Protein AF-A0A1Y2BRJ0-F1 (afdb_monomer_lite)

Organism: NCBI:txid1754190

InterPro domains:
  IPR002466 Adenosine deaminase/editase [PF02137] (76-192)
  IPR002466 Adenosine deaminase/editase [PS50141] (76-202)
  IPR002466 Adenosine deaminase/editase [SM00552] (4-201)

pLDDT: mean 80.51, std 20.15, range [32.12, 98.56]

Foldseek 3Di:
DDPDPLVVQVCQQVVVVVPDDPVQPDDPPDDKKKKFKKKKFFDDPDDDDDDDDPDDDDDDPFDDDPPNGIGIHGQFMAIHDDADDPVPDDPVPPDGGDRHGQVVNVVSVVVSVVVQVVCQVVVHDHQWHQDPVVRDIDGDPVVGIDMDMDMPDQDPDPRCVVVVVVPDDPVNVVVVVVVVVVVVVVVVVVVVPPPPDDDDDD

Sequence (202 aa):
MANSIAANIAKCCIDKYEGFPKRFKPLPNQWTILAGIVMERREKEEGKKGKEIEECPMDVNKKQVNNPSLFLECVSLATGMKCLGRSHRLPTGEIINDSHAEVLSRRAFQKYIYSELRACMENKNSIFQYNKKTGKFRLLNSSTIKFHLYVSQAPCGDASTVSLSELQTEEEKRINENKKRIFNEKQQSTNKHIKLEDGILY

Radius of gyration: 24.75 Å; chains: 1; bounding box: 54×66×62 Å

Structure (mmCIF, N/CA/C/O backbone):
data_AF-A0A1Y2BRJ0-F1
#
_entry.id   AF-A0A1Y2BRJ0-F1
#
loop_
_atom_site.group_PDB
_atom_site.id
_atom_site.type_symbol
_atom_site.label_atom_id
_atom_site.label_alt_id
_atom_site.label_comp_id
_atom_site.label_asym_id
_atom_site.label_entity_id
_atom_site.label_seq_id
_atom_site.pdbx_PDB_ins_code
_atom_site.Cartn_x
_atom_site.Cartn_y
_atom_site.Cartn_z
_atom_site.occupancy
_atom_site.B_iso_or_equiv
_atom_site.auth_seq_id
_atom_site.auth_comp_id
_atom_site.auth_asym_id
_atom_site.auth_atom_id
_atom_site.pdbx_PDB_model_num
ATOM 1 N N . MET A 1 1 ? 18.028 -19.881 8.487 1.00 41.41 1 MET A N 1
ATOM 2 C CA . MET A 1 1 ? 18.032 -18.538 7.862 1.00 41.41 1 MET A CA 1
ATOM 3 C C . MET A 1 1 ? 17.031 -17.672 8.602 1.00 41.41 1 MET A C 1
ATOM 5 O O . MET A 1 1 ? 15.944 -18.150 8.884 1.00 41.41 1 MET A O 1
ATOM 9 N N . ALA A 1 2 ? 17.454 -16.489 9.040 1.00 42.75 2 ALA A N 1
ATOM 10 C CA . ALA A 1 2 ? 16.874 -15.765 10.170 1.00 42.75 2 ALA A CA 1
ATOM 11 C C . ALA A 1 2 ? 15.374 -15.434 10.029 1.00 42.75 2 ALA A C 1
ATOM 13 O O . ALA A 1 2 ? 14.949 -14.860 9.029 1.00 42.75 2 ALA A O 1
ATOM 14 N N . ASN A 1 3 ? 14.618 -15.726 11.095 1.00 61.88 3 ASN A N 1
ATOM 15 C CA . ASN A 1 3 ? 13.244 -15.287 11.373 1.00 61.88 3 ASN A CA 1
ATOM 16 C C . ASN A 1 3 ? 13.173 -13.754 11.555 1.00 61.88 3 ASN A C 1
ATOM 18 O O . ASN A 1 3 ? 12.784 -13.261 12.614 1.00 61.88 3 ASN A O 1
ATOM 22 N N . SER A 1 4 ? 13.611 -12.972 10.566 1.00 86.25 4 SER A N 1
ATOM 23 C CA . SER A 1 4 ? 13.560 -11.514 10.649 1.00 86.25 4 SER A CA 1
ATOM 24 C C . SER A 1 4 ? 12.164 -11.011 10.284 1.00 86.25 4 SER A C 1
ATOM 26 O O . SER A 1 4 ? 11.516 -11.504 9.358 1.00 86.25 4 SER A O 1
ATOM 28 N N . ILE A 1 5 ? 11.693 -9.992 11.005 1.00 89.56 5 ILE A N 1
ATOM 29 C CA . ILE A 1 5 ? 10.422 -9.323 10.701 1.00 89.56 5 ILE A CA 1
ATOM 30 C C . ILE A 1 5 ? 10.380 -8.832 9.245 1.00 89.56 5 ILE A C 1
ATOM 32 O O . ILE A 1 5 ? 9.358 -8.972 8.582 1.00 89.56 5 ILE A O 1
ATOM 36 N N . ALA A 1 6 ? 11.514 -8.359 8.716 1.00 93.06 6 ALA A N 1
ATOM 37 C CA . ALA A 1 6 ? 11.651 -7.929 7.328 1.00 93.06 6 ALA A CA 1
ATOM 38 C C . ALA A 1 6 ? 11.400 -9.073 6.330 1.00 93.06 6 ALA A C 1
ATOM 40 O O . ALA A 1 6 ? 10.661 -8.884 5.366 1.00 93.06 6 ALA A O 1
ATOM 41 N N . ALA A 1 7 ? 11.948 -10.270 6.580 1.00 92.62 7 ALA A N 1
ATOM 42 C CA . ALA A 1 7 ? 11.700 -11.440 5.738 1.00 92.62 7 ALA A CA 1
ATOM 43 C C . ALA A 1 7 ? 10.218 -11.849 5.762 1.00 92.62 7 ALA A C 1
ATOM 45 O O . ALA A 1 7 ? 9.650 -12.171 4.720 1.00 92.62 7 ALA A O 1
ATOM 46 N N . ASN A 1 8 ? 9.569 -11.765 6.927 1.00 94.19 8 ASN A N 1
ATOM 47 C CA . ASN A 1 8 ? 8.143 -12.067 7.064 1.00 94.19 8 ASN A CA 1
ATOM 48 C C . ASN A 1 8 ? 7.255 -11.038 6.344 1.00 94.19 8 ASN A C 1
ATOM 50 O O . ASN A 1 8 ? 6.289 -11.418 5.685 1.00 94.19 8 ASN A O 1
ATOM 54 N N . ILE A 1 9 ? 7.600 -9.749 6.416 1.00 95.88 9 ILE A N 1
ATOM 55 C CA . ILE A 1 9 ? 6.927 -8.674 5.669 1.00 95.88 9 ILE A CA 1
ATOM 56 C C . ILE A 1 9 ? 7.067 -8.910 4.160 1.00 95.88 9 ILE A C 1
ATOM 58 O O . ILE A 1 9 ? 6.064 -8.911 3.445 1.00 95.88 9 ILE A O 1
ATOM 62 N N . ALA A 1 10 ? 8.290 -9.161 3.681 1.00 96.25 10 ALA A N 1
ATOM 63 C CA . ALA A 1 10 ? 8.553 -9.435 2.270 1.00 96.25 10 ALA A CA 1
ATOM 64 C C . ALA A 1 10 ? 7.767 -10.662 1.789 1.00 96.25 10 ALA A C 1
ATOM 66 O O . ALA A 1 10 ? 7.066 -10.595 0.779 1.00 96.25 10 ALA A O 1
ATOM 67 N N . LYS A 1 11 ? 7.805 -11.757 2.557 1.00 95.44 11 LYS A N 1
ATOM 68 C CA . LYS A 1 11 ? 7.036 -12.967 2.265 1.00 95.44 11 LYS A CA 1
ATOM 69 C C . LYS A 1 11 ? 5.531 -12.702 2.224 1.00 95.44 11 LYS A C 1
ATOM 71 O O . LYS A 1 11 ? 4.871 -13.210 1.329 1.00 95.44 11 LYS A O 1
ATOM 76 N N . CYS A 1 12 ? 4.987 -11.901 3.140 1.00 96.62 12 CYS A N 1
ATOM 77 C CA . CYS A 1 12 ? 3.564 -11.546 3.153 1.00 96.62 12 CYS A CA 1
ATOM 78 C C . CYS A 1 12 ? 3.140 -10.831 1.855 1.00 96.62 12 CYS A C 1
ATOM 80 O O . CYS A 1 12 ? 2.120 -11.180 1.258 1.00 96.62 12 CYS A O 1
ATOM 82 N N . CYS A 1 13 ? 3.952 -9.885 1.371 1.00 97.69 13 CYS A N 1
ATOM 83 C CA . CYS A 1 13 ? 3.723 -9.223 0.084 1.00 97.69 13 CYS A CA 1
ATOM 84 C C . CYS A 1 13 ? 3.831 -10.192 -1.102 1.00 97.69 13 CYS A C 1
ATOM 86 O O . CYS A 1 13 ? 2.960 -10.181 -1.972 1.00 97.69 13 CYS A O 1
ATOM 88 N N . ILE A 1 14 ? 4.872 -11.031 -1.133 1.00 96.50 14 ILE A N 1
ATOM 89 C CA . ILE A 1 14 ? 5.120 -11.983 -2.228 1.00 96.50 14 ILE A CA 1
ATOM 90 C C . ILE A 1 14 ? 4.021 -13.046 -2.282 1.00 96.50 14 ILE A C 1
ATOM 92 O O . ILE A 1 14 ? 3.449 -13.263 -3.340 1.00 96.50 14 ILE A O 1
ATOM 96 N N . ASP A 1 15 ? 3.655 -13.657 -1.156 1.00 96.56 15 ASP A N 1
ATOM 97 C CA . ASP A 1 15 ? 2.584 -14.656 -1.102 1.00 96.56 15 ASP A CA 1
ATOM 98 C C . ASP A 1 15 ? 1.246 -14.057 -1.587 1.00 96.56 15 ASP A C 1
ATOM 100 O O . ASP A 1 15 ? 0.513 -14.711 -2.332 1.00 96.56 15 ASP A O 1
ATOM 104 N N . LYS A 1 16 ? 0.935 -12.800 -1.218 1.00 96.75 16 LYS A N 1
ATOM 105 C CA . LYS A 1 16 ? -0.268 -12.107 -1.713 1.00 96.75 16 LYS A CA 1
ATOM 106 C C . LYS A 1 16 ? -0.187 -11.828 -3.213 1.00 96.75 16 LYS A C 1
ATOM 108 O O . LYS A 1 16 ? -1.179 -12.019 -3.912 1.00 96.75 16 LYS A O 1
ATOM 113 N N . TYR A 1 17 ? 0.976 -11.406 -3.708 1.00 96.56 17 TYR A N 1
ATOM 114 C CA . TYR A 1 17 ? 1.217 -11.208 -5.136 1.00 96.56 17 TYR A CA 1
ATOM 115 C C . TYR A 1 17 ? 1.062 -12.513 -5.932 1.00 96.56 17 TYR A C 1
ATOM 117 O O . TYR A 1 17 ? 0.406 -12.548 -6.976 1.00 96.56 17 TYR A O 1
ATOM 125 N N . GLU A 1 18 ? 1.611 -13.611 -5.412 1.00 95.00 18 GLU A N 1
ATOM 126 C CA . GLU A 1 18 ? 1.571 -14.911 -6.071 1.00 95.00 18 GLU A CA 1
ATOM 127 C C . GLU A 1 18 ? 0.155 -15.485 -6.171 1.00 95.00 18 GLU A C 1
ATOM 129 O O 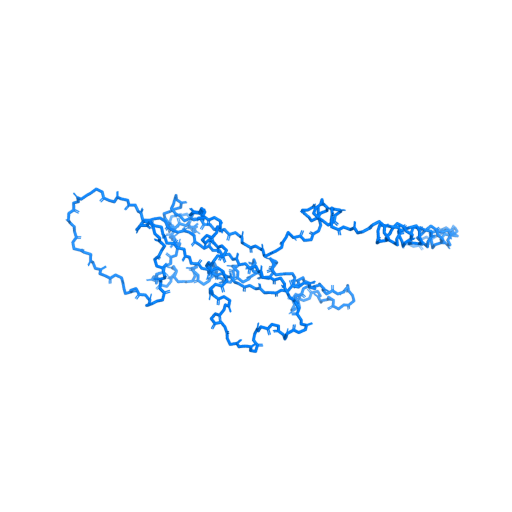. GLU A 1 18 ? -0.149 -16.176 -7.146 1.00 95.00 18 GLU A O 1
ATOM 134 N N . GLY A 1 19 ? -0.729 -15.124 -5.237 1.00 95.31 19 GLY A N 1
ATOM 135 C CA . GLY A 1 19 ? -2.148 -15.474 -5.276 1.00 95.31 19 GLY A CA 1
ATOM 136 C C . GLY A 1 19 ? -2.952 -14.806 -6.401 1.00 95.31 19 GLY A C 1
ATOM 137 O O . GLY A 1 19 ? -4.062 -15.252 -6.691 1.00 95.31 19 GLY A O 1
ATOM 138 N N . PHE A 1 20 ? -2.434 -13.762 -7.063 1.00 93.88 20 PHE A N 1
ATOM 139 C CA . PHE A 1 20 ? -3.148 -13.140 -8.181 1.00 93.88 20 PHE A CA 1
ATOM 140 C C . PHE A 1 20 ? -3.106 -14.004 -9.455 1.00 93.88 20 PHE A C 1
ATOM 142 O O . PHE A 1 20 ? -2.088 -14.633 -9.761 1.00 93.88 20 PHE A O 1
ATOM 149 N N . PRO A 1 21 ? -4.180 -13.983 -10.270 1.00 94.50 21 PRO A N 1
ATOM 150 C CA . PRO A 1 21 ? -4.180 -14.590 -11.597 1.00 94.50 21 PRO A CA 1
ATOM 151 C C . PRO A 1 21 ? -3.010 -14.123 -12.470 1.00 94.50 21 PRO A C 1
ATOM 153 O O . PRO A 1 21 ? -2.632 -12.951 -12.437 1.00 94.50 21 PRO A O 1
ATOM 156 N N . LYS A 1 22 ? -2.509 -15.009 -13.343 1.00 90.75 22 LYS A N 1
ATOM 157 C CA . LYS A 1 22 ? -1.363 -14.730 -14.234 1.00 90.75 22 LYS A CA 1
ATOM 158 C C . LYS A 1 22 ? -1.507 -13.446 -15.063 1.00 90.75 22 LYS A C 1
ATOM 160 O O . LYS A 1 22 ? -0.508 -12.798 -15.322 1.00 90.75 22 LYS A O 1
ATOM 165 N N . ARG A 1 23 ? -2.731 -13.041 -15.428 1.00 90.31 23 ARG A N 1
ATOM 166 C CA . ARG A 1 23 ? -2.995 -11.798 -16.187 1.00 90.31 23 ARG A CA 1
ATOM 167 C C . ARG A 1 23 ? -2.567 -10.507 -15.473 1.00 90.31 23 ARG A C 1
ATOM 169 O O . ARG A 1 23 ? -2.477 -9.474 -16.117 1.00 90.31 23 ARG A O 1
ATOM 176 N N . PHE A 1 24 ? -2.364 -10.553 -14.155 1.00 88.00 24 PHE A N 1
ATOM 177 C CA . PHE A 1 24 ? -1.893 -9.417 -13.356 1.00 88.00 24 PHE A CA 1
ATOM 178 C C . PHE A 1 24 ? -0.382 -9.454 -13.101 1.00 88.00 24 PHE A C 1
ATOM 180 O O . PHE A 1 24 ? 0.136 -8.604 -12.382 1.00 88.00 24 PHE A O 1
ATOM 187 N N . LYS A 1 25 ? 0.313 -10.446 -13.661 1.00 90.69 25 LYS A N 1
ATOM 188 C CA . LYS A 1 25 ? 1.754 -10.640 -13.530 1.00 90.69 25 LYS A CA 1
ATOM 189 C C . LYS A 1 25 ? 2.434 -10.308 -14.865 1.00 90.69 25 LYS A C 1
ATOM 191 O O . LYS A 1 25 ? 1.797 -10.441 -15.913 1.00 90.69 25 LYS A O 1
ATOM 196 N N . PRO A 1 26 ? 3.704 -9.871 -14.853 1.00 89.31 26 PRO A N 1
ATOM 197 C CA . PRO A 1 26 ? 4.451 -9.632 -16.079 1.00 89.31 26 PRO A CA 1
ATOM 198 C C . PRO A 1 26 ? 4.608 -10.927 -16.885 1.00 89.31 26 PRO A C 1
ATOM 200 O O . PRO A 1 26 ? 4.618 -12.032 -16.335 1.00 89.31 26 PRO A O 1
ATOM 203 N N . LEU A 1 27 ? 4.753 -10.779 -18.201 1.00 90.12 27 LEU A N 1
ATOM 204 C CA . LEU A 1 27 ? 5.162 -11.873 -19.082 1.00 90.12 27 LEU A CA 1
ATOM 205 C C . LEU A 1 27 ? 6.603 -12.328 -18.764 1.00 90.12 27 LEU A C 1
ATOM 207 O O . LEU A 1 27 ? 7.351 -11.570 -18.153 1.00 90.12 27 LEU A O 1
ATOM 211 N N . PRO A 1 28 ? 7.044 -13.520 -19.215 1.00 88.94 28 PRO A N 1
ATOM 212 C CA . PRO A 1 28 ? 8.394 -14.026 -18.928 1.00 88.94 28 PRO A CA 1
ATOM 213 C C . PRO A 1 28 ? 9.546 -13.105 -19.360 1.00 88.94 28 PRO A C 1
ATOM 215 O O . PRO A 1 28 ? 10.624 -13.152 -18.782 1.00 88.94 28 PRO A O 1
ATOM 218 N N . ASN A 1 29 ? 9.326 -12.265 -20.373 1.00 90.50 29 ASN A N 1
ATOM 219 C CA . ASN A 1 29 ? 10.288 -11.283 -20.879 1.00 90.50 29 ASN A CA 1
ATOM 220 C C . ASN A 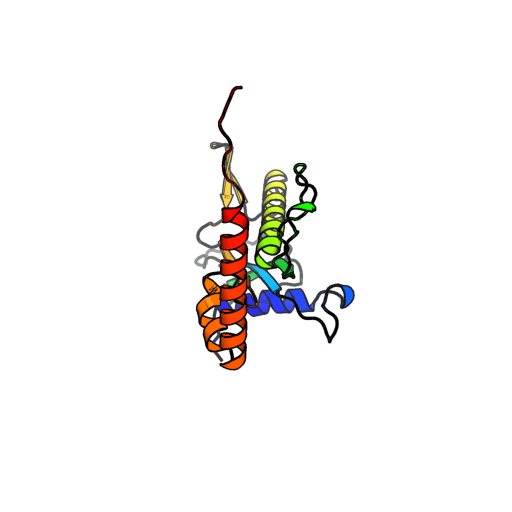1 29 ? 10.083 -9.871 -20.300 1.00 90.50 29 ASN A C 1
ATOM 222 O O . ASN A 1 29 ? 10.687 -8.910 -20.777 1.00 90.50 29 ASN A O 1
ATOM 226 N N . GLN A 1 30 ? 9.196 -9.724 -19.321 1.00 89.25 30 GLN A N 1
ATOM 227 C CA . GLN A 1 30 ? 8.892 -8.465 -18.662 1.00 89.25 30 GLN A CA 1
ATOM 228 C C . GLN A 1 30 ? 9.316 -8.541 -17.200 1.00 89.25 30 GLN A C 1
ATOM 230 O O . GLN A 1 30 ? 9.236 -9.580 -16.550 1.00 89.25 30 GLN A O 1
ATOM 235 N N . TRP A 1 31 ? 9.731 -7.403 -16.664 1.00 87.44 31 TRP A N 1
ATOM 236 C CA . TRP A 1 31 ? 10.036 -7.249 -15.251 1.00 87.44 31 TRP A CA 1
ATOM 237 C C . TRP A 1 31 ? 9.228 -6.082 -14.692 1.00 87.44 31 TRP A C 1
ATOM 239 O O . TRP A 1 31 ? 8.758 -5.218 -15.433 1.00 87.44 31 TRP A O 1
ATOM 249 N N . THR A 1 32 ? 9.023 -6.076 -13.381 1.00 92.50 32 THR A N 1
ATOM 250 C CA . THR A 1 32 ? 8.368 -4.979 -12.669 1.00 92.50 32 THR A CA 1
ATOM 251 C C . THR A 1 32 ? 8.868 -4.926 -11.235 1.00 92.50 32 THR A C 1
ATOM 253 O O . THR A 1 32 ? 9.446 -5.893 -10.740 1.00 92.50 32 THR A O 1
ATOM 256 N N . ILE A 1 33 ? 8.643 -3.797 -10.574 1.00 94.88 33 ILE A N 1
ATOM 257 C CA . ILE A 1 33 ? 8.875 -3.654 -9.137 1.00 94.88 33 ILE A CA 1
ATOM 258 C C . ILE A 1 33 ? 7.585 -3.991 -8.414 1.00 94.88 33 ILE A C 1
ATOM 260 O O . ILE A 1 33 ? 6.511 -3.606 -8.873 1.00 94.88 33 ILE A O 1
ATOM 264 N N . LEU A 1 34 ? 7.696 -4.688 -7.288 1.00 96.62 34 LEU A N 1
ATOM 265 C CA . LEU A 1 34 ? 6.598 -4.961 -6.373 1.00 96.62 34 LEU A CA 1
ATOM 266 C C . LEU A 1 34 ? 6.767 -4.096 -5.127 1.00 96.62 34 LEU A C 1
ATOM 268 O O . LEU A 1 34 ? 7.838 -4.073 -4.525 1.00 96.62 34 LEU A O 1
ATOM 272 N N . ALA A 1 35 ? 5.697 -3.436 -4.700 1.00 98.06 35 ALA A N 1
ATOM 273 C CA . ALA A 1 35 ? 5.648 -2.774 -3.409 1.00 98.06 35 ALA A CA 1
ATOM 274 C C . ALA A 1 35 ? 4.342 -3.091 -2.690 1.00 98.06 35 ALA A C 1
ATOM 276 O O . ALA A 1 35 ? 3.293 -3.257 -3.311 1.00 98.06 35 ALA A O 1
ATOM 277 N N . GLY A 1 36 ? 4.389 -3.130 -1.365 1.00 98.19 36 GLY A N 1
ATOM 278 C CA . GLY A 1 36 ? 3.223 -3.410 -0.539 1.00 98.19 36 GLY A CA 1
ATOM 279 C C . GLY A 1 36 ? 3.345 -2.787 0.838 1.00 98.19 36 GLY A C 1
ATOM 280 O O . GLY A 1 36 ? 4.453 -2.592 1.332 1.00 98.19 36 GLY A O 1
ATOM 281 N N . ILE A 1 37 ? 2.208 -2.458 1.444 1.00 98.56 37 ILE A N 1
ATOM 282 C CA . ILE A 1 37 ? 2.150 -2.045 2.846 1.00 98.56 37 ILE A CA 1
ATOM 283 C C . ILE A 1 37 ? 1.554 -3.190 3.652 1.00 98.56 37 ILE A C 1
ATOM 285 O O . ILE A 1 37 ? 0.455 -3.669 3.364 1.00 98.56 37 ILE A O 1
ATOM 289 N N . VAL A 1 38 ? 2.302 -3.637 4.657 1.00 98.25 38 VAL A N 1
ATOM 290 C CA . VAL A 1 38 ? 1.923 -4.719 5.565 1.00 98.25 38 VAL A CA 1
ATOM 291 C C . VAL A 1 38 ? 1.561 -4.131 6.917 1.00 98.25 38 VAL A C 1
ATOM 293 O O . VAL A 1 38 ? 2.358 -3.427 7.531 1.00 98.25 38 VAL A O 1
ATOM 296 N N . MET A 1 39 ? 0.355 -4.430 7.381 1.00 96.50 39 MET A N 1
ATOM 297 C CA . MET A 1 39 ? -0.064 -4.198 8.752 1.00 96.50 39 MET A CA 1
ATOM 298 C C . MET A 1 39 ? 0.523 -5.291 9.647 1.00 96.50 39 MET A C 1
ATOM 300 O O . MET A 1 39 ? 0.289 -6.475 9.424 1.00 96.50 39 MET A O 1
ATOM 304 N N . GLU A 1 40 ? 1.251 -4.882 10.675 1.00 93.88 40 GLU A N 1
ATOM 305 C CA . GLU A 1 40 ? 1.605 -5.698 11.832 1.00 93.88 40 GLU A CA 1
ATOM 306 C C . GLU A 1 40 ? 0.610 -5.408 12.951 1.00 93.88 40 GLU A C 1
ATOM 308 O O . GLU A 1 40 ? 0.387 -4.243 13.285 1.00 93.88 40 GLU A O 1
ATOM 313 N N . ARG A 1 41 ? 0.049 -6.456 13.555 1.00 90.44 41 ARG A N 1
ATOM 314 C CA . ARG A 1 41 ? -0.757 -6.376 14.773 1.00 90.44 41 ARG A CA 1
ATOM 315 C C . ARG A 1 41 ? -0.211 -7.352 15.804 1.00 90.44 41 ARG A C 1
ATOM 317 O O . ARG A 1 41 ? -0.017 -8.525 15.497 1.00 90.44 41 ARG A O 1
ATOM 324 N N . ARG A 1 42 ? 0.010 -6.867 17.024 1.00 87.00 42 ARG A N 1
ATOM 325 C CA . ARG A 1 42 ? 0.365 -7.711 18.171 1.00 87.00 42 ARG A CA 1
ATOM 326 C C . ARG A 1 42 ? -0.835 -7.919 19.075 1.00 87.00 42 ARG A C 1
ATOM 328 O O . ARG A 1 42 ? -1.502 -6.946 19.429 1.00 87.00 42 ARG A O 1
ATOM 335 N N . GLU A 1 43 ? -1.087 -9.160 19.465 1.00 74.69 43 GLU A N 1
ATOM 336 C CA . GLU A 1 43 ? -2.006 -9.430 20.568 1.00 74.69 43 GLU A CA 1
ATOM 337 C C . GLU A 1 43 ? -1.354 -8.995 21.882 1.00 74.69 43 GLU A C 1
ATOM 339 O O . GLU A 1 43 ? -0.143 -9.134 22.075 1.00 74.69 43 GLU A O 1
ATOM 344 N N . LYS A 1 44 ? -2.142 -8.403 22.781 1.00 62.97 44 LYS A N 1
ATOM 345 C CA . LYS A 1 44 ? -1.684 -8.184 24.152 1.00 62.97 44 LYS A CA 1
ATOM 346 C C . LYS A 1 44 ? -1.775 -9.527 24.868 1.00 62.97 44 LYS A C 1
ATOM 348 O O . LYS A 1 44 ? -2.814 -10.171 24.794 1.00 62.97 44 LYS A O 1
ATOM 353 N N . GLU A 1 45 ? -0.727 -9.917 25.589 1.00 52.59 45 GLU A N 1
ATOM 354 C CA . GLU A 1 45 ? -0.861 -10.945 26.621 1.00 52.59 45 GLU A CA 1
ATOM 355 C C . GLU A 1 45 ? -1.794 -10.391 27.704 1.00 52.59 45 GLU A C 1
ATOM 357 O O . GLU A 1 45 ? -1.379 -9.656 28.601 1.00 52.59 45 GLU A O 1
ATOM 362 N N . GLU A 1 46 ? -3.092 -10.664 27.591 1.00 48.69 46 GLU A N 1
ATOM 363 C CA . GLU A 1 46 ? -4.006 -10.449 28.701 1.00 48.69 46 GLU A CA 1
ATOM 364 C C . GLU A 1 46 ? -3.710 -11.525 29.746 1.00 48.69 46 GLU A C 1
ATOM 366 O O . GLU A 1 46 ? -3.901 -12.721 29.523 1.00 48.69 46 GLU A O 1
ATOM 371 N N . GLY A 1 47 ? -3.183 -11.101 30.898 1.00 43.41 47 GLY A N 1
ATOM 372 C CA . GLY A 1 47 ? -3.028 -11.974 32.052 1.00 43.41 47 GLY A CA 1
ATOM 373 C C . GLY A 1 47 ? -4.356 -12.668 32.347 1.00 43.41 47 GLY A C 1
ATOM 374 O O . GLY A 1 47 ? -5.366 -12.001 32.558 1.00 43.41 47 GLY A O 1
ATOM 375 N N . LYS A 1 48 ? -4.340 -14.006 32.334 1.00 39.38 48 LYS A N 1
ATOM 376 C CA . LYS A 1 48 ? -5.474 -14.901 32.603 1.00 39.38 48 LYS A CA 1
ATOM 377 C C . LYS A 1 48 ? -6.446 -14.328 33.647 1.00 39.38 48 LYS A C 1
ATOM 379 O O . LYS A 1 48 ? -6.218 -14.472 34.846 1.00 39.38 48 LYS A O 1
ATOM 384 N N . LYS A 1 49 ? -7.575 -13.779 33.205 1.00 36.06 49 LYS A N 1
ATOM 385 C CA . LYS A 1 49 ? -8.839 -13.816 33.950 1.00 36.06 49 LYS A CA 1
ATOM 386 C C . LYS A 1 49 ? -9.948 -14.076 32.948 1.00 36.06 49 LYS A C 1
ATOM 388 O O . LYS A 1 49 ? -10.190 -13.263 32.065 1.00 36.06 49 LYS A O 1
ATOM 393 N N . GLY A 1 50 ? -10.548 -15.258 33.069 1.00 43.88 50 GLY A N 1
ATOM 394 C CA . GLY A 1 50 ? -11.558 -15.755 32.150 1.00 43.88 50 GLY A CA 1
ATOM 395 C C . GLY A 1 50 ? -12.696 -14.759 31.966 1.00 43.88 50 GLY A C 1
ATOM 396 O O . GLY A 1 50 ? -13.321 -14.326 32.934 1.00 43.88 50 GLY A O 1
ATOM 397 N N . LYS A 1 51 ? -12.953 -14.429 30.707 1.00 32.12 51 LYS A N 1
ATOM 398 C CA . LYS A 1 51 ? -14.253 -14.010 30.208 1.00 32.12 51 LYS A CA 1
ATOM 399 C C . LYS A 1 51 ? -14.449 -14.701 28.870 1.00 32.12 51 LYS A C 1
ATOM 401 O O . LYS A 1 51 ? -13.533 -14.729 28.053 1.00 32.12 51 LYS A O 1
ATOM 406 N N . GLU A 1 52 ? -15.617 -15.311 28.723 1.00 36.72 52 GLU A N 1
ATOM 407 C CA . GLU A 1 52 ? -16.092 -15.937 27.496 1.00 36.72 52 GLU A CA 1
ATOM 408 C C . GLU A 1 52 ? -15.917 -14.954 26.336 1.00 36.72 52 GLU A C 1
ATOM 410 O O . GLU A 1 52 ? -16.361 -13.805 26.397 1.00 36.72 52 GLU A O 1
ATOM 415 N N . ILE A 1 53 ? -15.178 -15.391 25.321 1.00 36.72 53 ILE A N 1
ATOM 416 C CA . ILE A 1 53 ? -14.932 -14.625 24.108 1.00 36.72 53 ILE A CA 1
ATOM 417 C C . ILE A 1 53 ? -16.150 -14.852 23.216 1.00 36.72 53 ILE A C 1
ATOM 419 O O . ILE A 1 53 ? -16.372 -15.968 22.754 1.00 36.72 53 ILE A O 1
ATOM 423 N N . GLU A 1 54 ? -16.923 -13.798 22.955 1.00 32.97 54 GLU A N 1
ATOM 424 C CA . GLU A 1 54 ? -17.719 -13.740 21.731 1.00 32.97 54 GLU A CA 1
ATOM 425 C C . GLU A 1 54 ? -16.738 -13.780 20.557 1.00 32.97 54 GLU A C 1
ATOM 427 O O . GLU A 1 54 ? -15.972 -12.842 20.312 1.00 32.97 54 GLU A O 1
ATOM 432 N N . GLU A 1 55 ? -16.700 -14.923 19.879 1.00 32.84 55 GLU A N 1
ATOM 433 C CA . GLU A 1 55 ? -15.834 -15.162 18.737 1.00 32.84 55 GLU A CA 1
ATOM 434 C C . GLU A 1 55 ? -16.152 -14.157 17.625 1.00 32.84 55 GLU A C 1
ATOM 436 O O . GLU A 1 55 ? -17.216 -14.174 17.006 1.00 32.84 55 GLU A O 1
ATOM 441 N N . CYS A 1 56 ? -15.199 -13.272 17.337 1.00 36.12 56 CYS A N 1
ATOM 442 C CA . CYS A 1 56 ? -15.216 -12.514 16.096 1.00 36.12 56 CYS A CA 1
ATOM 443 C C . CYS A 1 56 ? -14.994 -13.506 14.938 1.00 36.12 56 CYS A C 1
ATOM 445 O O . CYS A 1 56 ? -13.949 -14.164 14.938 1.00 36.12 56 CYS A O 1
ATOM 447 N N . PRO A 1 57 ? -15.890 -13.611 13.935 1.00 37.09 57 PRO A N 1
ATOM 448 C CA . PRO A 1 57 ? -15.697 -14.537 12.824 1.00 37.09 57 PRO A CA 1
ATOM 449 C C . PRO A 1 57 ? -14.419 -14.170 12.065 1.00 37.09 57 PRO A C 1
ATOM 451 O O . PRO A 1 57 ? -14.310 -13.096 11.465 1.00 37.09 57 PRO A O 1
ATOM 454 N N . MET A 1 58 ? -13.416 -15.040 12.152 1.00 42.78 58 MET A N 1
ATOM 455 C CA . MET A 1 58 ? -12.125 -14.857 11.503 1.00 42.78 58 MET A CA 1
ATOM 456 C C . MET A 1 58 ? -12.195 -15.338 10.052 1.00 42.78 58 MET A C 1
ATOM 458 O O . MET A 1 58 ? -12.551 -16.480 9.780 1.00 42.78 58 MET A O 1
ATOM 462 N N . ASP A 1 59 ? -11.830 -14.458 9.122 1.00 38.28 59 ASP A N 1
ATOM 463 C CA . ASP A 1 59 ? -11.730 -14.757 7.693 1.00 38.28 59 ASP A CA 1
ATOM 464 C C . ASP A 1 59 ? -10.579 -15.756 7.422 1.00 38.28 59 ASP A C 1
ATOM 466 O O . ASP A 1 59 ? -9.455 -15.587 7.909 1.00 38.28 59 ASP A O 1
ATOM 470 N N . VAL A 1 60 ? -10.860 -16.811 6.652 1.00 40.91 60 VAL A N 1
ATOM 471 C CA . VAL A 1 60 ? -10.193 -18.139 6.683 1.00 40.91 60 VAL A CA 1
ATOM 472 C C . VAL A 1 60 ? -8.798 -18.176 6.016 1.00 40.91 60 VAL A C 1
ATOM 474 O O . VAL A 1 60 ? -8.226 -19.237 5.803 1.00 40.91 60 VAL A O 1
ATOM 477 N N . ASN A 1 61 ? -8.189 -17.030 5.695 1.00 42.12 61 ASN A N 1
ATOM 478 C CA . ASN A 1 61 ? -6.923 -16.967 4.936 1.00 42.12 61 ASN A CA 1
ATOM 479 C C . ASN A 1 61 ? -5.722 -16.364 5.692 1.00 42.12 61 ASN A C 1
ATOM 481 O O . ASN A 1 61 ? -4.737 -15.935 5.085 1.00 42.12 61 ASN A O 1
ATOM 485 N N . LYS A 1 62 ? -5.756 -16.345 7.027 1.00 49.66 62 LYS A N 1
ATOM 486 C CA . LYS A 1 62 ? -4.670 -15.803 7.858 1.00 49.66 62 LYS A CA 1
ATOM 487 C C . LYS A 1 62 ? -3.563 -16.838 8.097 1.00 49.66 62 LYS A C 1
ATOM 489 O O . LYS A 1 62 ? -3.717 -17.758 8.891 1.00 49.66 62 LYS A O 1
ATOM 494 N N . LYS A 1 63 ? -2.413 -16.670 7.435 1.00 50.50 63 LYS A N 1
ATOM 495 C CA . LYS A 1 63 ? -1.208 -17.482 7.683 1.00 50.50 63 LYS A CA 1
ATOM 496 C C . LYS A 1 63 ? -0.533 -17.053 8.992 1.00 50.50 63 LYS A C 1
ATOM 498 O O . LYS A 1 63 ? 0.014 -15.954 9.075 1.00 50.50 63 LYS A O 1
ATOM 503 N N . GLN A 1 64 ? -0.561 -17.932 9.993 1.00 48.50 64 GLN A N 1
ATOM 504 C CA . GLN A 1 64 ? 0.219 -17.805 11.227 1.00 48.50 64 GLN A CA 1
ATOM 505 C C . GLN A 1 64 ? 1.719 -17.866 10.913 1.00 48.50 64 GLN A C 1
ATOM 507 O O . GLN A 1 64 ? 2.199 -18.785 10.251 1.00 48.50 64 GLN A O 1
ATOM 512 N N . VAL A 1 65 ? 2.462 -16.874 11.395 1.00 51.50 65 VAL A N 1
ATOM 513 C CA . VAL A 1 65 ? 3.928 -16.896 11.447 1.00 51.50 65 VAL A CA 1
ATOM 514 C C . VAL A 1 65 ? 4.327 -17.441 12.826 1.00 51.50 65 VAL A C 1
ATOM 516 O O . VAL A 1 65 ? 3.558 -17.290 13.768 1.00 51.50 65 VAL A O 1
ATOM 519 N N . ASN A 1 66 ? 5.503 -18.070 12.951 1.00 46.88 66 ASN A N 1
ATOM 520 C CA . ASN A 1 66 ? 6.034 -18.805 14.123 1.00 46.88 66 ASN A CA 1
ATOM 521 C C . ASN A 1 66 ? 6.247 -17.985 15.430 1.00 46.88 66 ASN A C 1
ATOM 523 O O . ASN A 1 66 ? 7.198 -18.220 16.172 1.00 46.88 66 ASN A O 1
ATOM 527 N N . ASN A 1 67 ? 5.383 -17.018 15.722 1.00 52.75 67 ASN A N 1
ATOM 528 C CA . ASN A 1 67 ? 5.213 -16.368 17.013 1.00 52.75 67 ASN A CA 1
ATOM 529 C C . ASN A 1 67 ? 3.697 -16.145 17.211 1.00 52.75 67 ASN A C 1
ATOM 531 O O . ASN A 1 67 ? 3.126 -15.339 16.473 1.00 52.75 67 ASN A O 1
ATOM 535 N N . PRO A 1 68 ? 3.033 -16.849 18.150 1.00 60.09 68 PRO A N 1
ATOM 536 C CA . PRO A 1 68 ? 1.569 -16.891 18.244 1.00 60.09 68 PRO A CA 1
ATOM 537 C C . PRO A 1 68 ? 0.905 -15.527 18.496 1.00 60.09 68 PRO A C 1
ATOM 539 O O . PRO A 1 68 ? -0.296 -15.405 18.305 1.00 60.09 68 PRO A O 1
ATOM 542 N N . SER A 1 69 ? 1.671 -14.494 18.862 1.00 74.62 69 SER A N 1
ATOM 543 C CA . SER A 1 69 ? 1.175 -13.143 19.150 1.00 74.62 69 SER A CA 1
ATOM 544 C C . SER A 1 69 ? 1.362 -12.124 18.014 1.00 74.62 69 SER A C 1
ATOM 546 O O . SER A 1 69 ? 0.993 -10.960 18.187 1.00 74.62 69 SER A O 1
ATOM 548 N N . LEU A 1 70 ? 1.941 -12.509 16.863 1.00 83.44 70 LEU A N 1
ATOM 549 C CA . LEU A 1 70 ? 2.247 -11.599 15.749 1.00 83.44 70 LEU A CA 1
ATOM 550 C C . LEU A 1 70 ? 1.410 -11.905 14.501 1.00 83.44 70 LEU A C 1
ATOM 552 O O . LEU A 1 70 ? 1.632 -12.900 13.810 1.00 83.44 70 LEU A O 1
ATOM 556 N N . PHE A 1 71 ? 0.525 -10.979 14.144 1.00 90.12 71 PHE A N 1
ATOM 557 C CA . PHE A 1 71 ? -0.287 -11.052 12.937 1.00 90.12 71 PHE A CA 1
ATOM 558 C C . PHE A 1 71 ? 0.218 -10.076 11.864 1.00 90.12 71 PHE A C 1
ATOM 560 O O . PHE A 1 71 ? 0.396 -8.887 12.138 1.00 90.12 71 PHE A O 1
ATOM 567 N N . LEU A 1 72 ? 0.437 -10.571 10.640 1.00 94.50 72 LEU A N 1
ATOM 568 C CA . LEU A 1 72 ? 0.841 -9.769 9.481 1.00 94.50 72 LEU A CA 1
ATOM 569 C C . LEU A 1 72 ? -0.203 -9.857 8.368 1.00 94.50 72 LEU A C 1
ATOM 571 O O . LEU A 1 72 ? -0.618 -10.948 7.983 1.00 94.50 72 LEU A O 1
ATOM 575 N N . GLU A 1 73 ? -0.555 -8.715 7.788 1.00 95.88 73 GLU A N 1
ATOM 576 C CA . GLU A 1 73 ? -1.506 -8.636 6.682 1.00 95.88 73 GLU A CA 1
ATOM 577 C C . GLU A 1 73 ? -1.056 -7.613 5.643 1.00 95.88 73 GLU A C 1
ATOM 579 O O . GLU A 1 73 ? -0.866 -6.440 5.950 1.00 95.88 73 GLU A O 1
ATOM 584 N N . CYS A 1 74 ? -0.904 -8.030 4.389 1.00 97.88 74 CYS A N 1
ATOM 585 C CA . CYS A 1 74 ? -0.634 -7.107 3.293 1.00 97.88 74 CYS A CA 1
ATOM 586 C C . CYS A 1 74 ? -1.926 -6.358 2.923 1.00 97.88 74 CYS A C 1
ATOM 588 O O . CYS A 1 74 ? -2.816 -6.920 2.285 1.00 97.88 74 CYS A O 1
ATOM 590 N N . VAL A 1 75 ? -2.036 -5.095 3.334 1.00 98.06 75 VAL A N 1
ATOM 591 C CA . VAL A 1 75 ? -3.250 -4.267 3.190 1.00 98.06 75 VAL A CA 1
ATOM 592 C C . VAL A 1 75 ? -3.272 -3.464 1.889 1.00 98.06 75 VAL A C 1
ATOM 594 O O . VAL A 1 75 ? -4.338 -3.105 1.393 1.00 98.06 75 VAL A O 1
ATOM 597 N N . SER A 1 76 ? -2.107 -3.228 1.285 1.00 98.38 76 SER A N 1
ATOM 598 C CA . SER A 1 76 ? -1.997 -2.690 -0.069 1.00 98.38 76 SER A CA 1
ATOM 599 C C . SER A 1 76 ? -0.844 -3.341 -0.819 1.00 98.38 76 SER A C 1
ATOM 601 O O . SER A 1 76 ? 0.160 -3.731 -0.226 1.00 98.38 76 SER A O 1
ATOM 603 N N . LEU A 1 77 ? -1.000 -3.456 -2.135 1.00 97.69 77 LEU A N 1
ATOM 604 C CA . LEU A 1 77 ? -0.016 -4.043 -3.031 1.00 97.69 77 LEU A CA 1
ATOM 605 C C . LEU A 1 77 ? -0.112 -3.347 -4.387 1.00 97.69 77 LEU A C 1
ATOM 607 O O . LEU A 1 77 ? -1.216 -3.055 -4.852 1.00 97.69 77 LEU A O 1
ATOM 611 N N . ALA A 1 78 ? 1.024 -3.087 -5.017 1.00 97.38 78 ALA A N 1
ATOM 612 C CA . ALA A 1 78 ? 1.081 -2.536 -6.358 1.00 97.38 78 ALA A CA 1
ATOM 613 C C . ALA A 1 78 ? 2.373 -2.936 -7.068 1.00 97.38 78 ALA A C 1
ATOM 615 O O . ALA A 1 78 ? 3.385 -3.245 -6.436 1.00 97.38 78 ALA A O 1
ATOM 616 N N . THR A 1 79 ? 2.334 -2.864 -8.394 1.00 96.19 79 THR A N 1
ATOM 617 C CA . THR A 1 79 ? 3.511 -2.989 -9.248 1.00 96.19 79 THR A CA 1
ATOM 618 C C . THR A 1 79 ? 3.642 -1.786 -10.161 1.00 96.19 79 THR A C 1
ATOM 620 O O . THR A 1 79 ? 2.623 -1.225 -10.566 1.00 96.19 79 THR A O 1
ATOM 623 N N . GLY A 1 80 ? 4.863 -1.433 -10.553 1.00 94.25 80 GLY A N 1
ATOM 624 C CA . GLY A 1 80 ? 5.085 -0.393 -11.552 1.00 94.25 80 GLY A CA 1
ATOM 625 C C . GLY A 1 80 ? 6.452 0.278 -11.470 1.00 94.25 80 GLY A C 1
ATOM 626 O O . GLY A 1 80 ? 7.157 0.177 -10.471 1.00 94.25 80 GLY A O 1
ATOM 627 N N . MET A 1 81 ? 6.836 0.935 -12.565 1.00 92.50 81 MET A N 1
ATOM 628 C CA . MET A 1 81 ? 8.184 1.490 -12.773 1.00 92.50 81 MET A CA 1
ATOM 629 C C . MET A 1 81 ? 8.202 2.754 -13.650 1.00 92.50 81 MET A C 1
ATOM 631 O O . MET A 1 81 ? 9.259 3.159 -14.129 1.00 92.50 81 MET A O 1
ATOM 635 N N . LYS A 1 82 ? 7.031 3.311 -13.985 1.00 90.50 82 LYS A N 1
ATOM 636 C CA . LYS A 1 82 ? 6.913 4.395 -14.969 1.00 90.50 82 LYS A CA 1
ATOM 637 C C . LYS A 1 82 ? 6.190 5.592 -14.380 1.00 90.50 82 LYS A C 1
ATOM 639 O O . LYS A 1 82 ? 5.285 5.446 -13.565 1.00 90.50 82 LYS A O 1
ATOM 644 N N . CYS A 1 83 ? 6.532 6.761 -14.899 1.00 92.69 83 CYS A N 1
ATOM 645 C CA . CYS A 1 83 ? 5.830 8.005 -14.638 1.00 92.69 83 CYS A CA 1
ATOM 646 C C . CYS A 1 83 ? 5.318 8.593 -15.947 1.00 92.69 83 CYS A C 1
ATOM 648 O O . CYS A 1 83 ? 5.876 8.366 -17.023 1.00 92.69 83 CYS A O 1
ATOM 650 N N . LEU A 1 84 ? 4.258 9.378 -15.835 1.00 91.94 84 LEU A N 1
ATOM 651 C CA . LEU A 1 84 ? 3.649 10.072 -16.946 1.00 91.94 84 LEU A CA 1
ATOM 652 C C . LEU A 1 84 ? 4.449 11.331 -17.310 1.00 91.94 84 LEU A C 1
ATOM 654 O O . LEU A 1 84 ? 4.777 12.168 -16.454 1.00 91.94 84 LEU A O 1
ATOM 658 N N . GLY A 1 85 ? 4.721 11.483 -18.607 1.00 91.50 85 GLY A N 1
ATOM 659 C CA . GLY A 1 85 ? 5.347 12.678 -19.169 1.00 91.50 85 GLY A CA 1
ATOM 660 C C . GLY A 1 85 ? 4.501 13.935 -18.943 1.00 91.50 85 GLY A C 1
ATOM 661 O O . GLY A 1 85 ? 3.276 13.869 -18.860 1.00 91.50 85 GLY A O 1
ATOM 662 N N . ARG A 1 86 ? 5.154 15.102 -18.845 1.00 89.75 86 ARG A N 1
ATOM 663 C CA . ARG A 1 86 ? 4.503 16.376 -18.481 1.00 89.75 86 ARG A CA 1
ATOM 664 C C . ARG A 1 86 ? 3.334 16.748 -19.401 1.00 89.75 86 ARG A C 1
ATOM 666 O O . ARG A 1 86 ? 2.335 17.246 -18.901 1.00 89.75 86 ARG A O 1
ATOM 673 N N . SER A 1 87 ? 3.454 16.471 -20.698 1.00 93.06 87 SER A N 1
ATOM 674 C CA . SER A 1 87 ? 2.441 16.750 -21.728 1.00 93.06 87 SER A CA 1
ATOM 675 C C . SER A 1 87 ? 1.138 15.966 -21.560 1.00 93.06 87 SER A C 1
ATOM 677 O O . SER A 1 87 ? 0.116 16.387 -22.084 1.00 93.06 87 SER A O 1
ATOM 679 N N . HIS A 1 88 ? 1.160 14.842 -20.842 1.00 90.06 88 HIS A N 1
ATOM 680 C CA . HIS A 1 88 ? -0.009 13.977 -20.662 1.00 90.06 88 HIS A CA 1
ATOM 681 C C . HIS A 1 88 ? -0.696 14.173 -19.302 1.00 90.06 88 HIS A C 1
ATOM 683 O O . HIS A 1 88 ? -1.660 13.477 -18.993 1.00 90.06 88 HIS A O 1
ATOM 689 N N . ARG A 1 89 ? -0.199 15.089 -18.462 1.00 92.00 89 ARG A N 1
ATOM 690 C CA . ARG A 1 89 ? -0.783 15.357 -17.143 1.00 92.00 89 ARG A CA 1
ATOM 691 C C . ARG A 1 89 ? -2.043 16.196 -17.295 1.00 92.00 89 ARG A C 1
ATOM 693 O O . ARG A 1 89 ? -2.038 17.183 -18.024 1.00 92.00 89 ARG A O 1
ATOM 700 N N . LEU A 1 90 ? -3.082 15.846 -16.542 1.00 92.31 90 LEU A N 1
ATOM 701 C CA . LEU A 1 90 ? -4.316 16.623 -16.490 1.00 92.31 90 LEU A CA 1
ATOM 702 C C . LEU A 1 90 ? -4.423 17.397 -15.168 1.00 92.31 90 LEU A C 1
ATOM 704 O O . LEU A 1 90 ? -4.188 16.810 -14.107 1.00 92.31 90 LEU A O 1
ATOM 708 N N . PRO A 1 91 ? -4.817 18.685 -15.200 1.00 92.38 91 PRO A N 1
ATOM 709 C CA . PRO A 1 91 ? -5.044 19.473 -13.988 1.00 92.38 91 PRO A CA 1
ATOM 710 C C . PRO A 1 91 ? -6.266 18.993 -13.189 1.00 92.38 91 PRO A C 1
ATOM 712 O O . PRO A 1 91 ? -6.383 19.300 -12.009 1.00 92.38 91 PRO A O 1
ATOM 715 N N . THR A 1 92 ? -7.149 18.209 -13.810 1.00 95.31 92 THR A N 1
ATOM 716 C CA . THR A 1 92 ? -8.360 17.638 -13.199 1.00 95.31 92 THR A CA 1
ATOM 717 C C . THR A 1 92 ? -8.067 16.535 -12.177 1.00 95.31 92 THR A C 1
ATOM 719 O O . THR A 1 92 ? -8.930 16.203 -11.369 1.00 95.31 92 THR A O 1
ATOM 722 N N . GLY A 1 93 ? -6.856 15.963 -12.177 1.00 90.94 93 GLY A N 1
ATOM 723 C CA . GLY A 1 93 ? -6.466 14.903 -11.238 1.00 90.94 93 GLY A CA 1
ATOM 724 C C . GLY A 1 93 ? -6.992 13.505 -11.586 1.00 90.94 93 GLY A C 1
ATOM 725 O O . GLY A 1 93 ? -6.880 12.592 -10.768 1.00 90.94 93 GLY A O 1
ATOM 726 N N . GLU A 1 94 ? -7.528 13.317 -12.792 1.00 94.25 94 GLU A N 1
ATOM 727 C CA . GLU A 1 94 ? -8.121 12.050 -13.251 1.00 94.25 94 GLU A CA 1
ATOM 728 C C . GLU A 1 94 ? -7.074 11.000 -13.659 1.00 94.25 94 GLU A C 1
ATOM 730 O O . GLU A 1 94 ? -7.366 9.806 -13.691 1.00 94.25 94 GLU A O 1
ATOM 735 N N . ILE A 1 95 ? -5.836 11.426 -13.941 1.00 94.38 95 ILE A N 1
ATOM 736 C CA . ILE A 1 95 ? -4.749 10.545 -14.385 1.00 94.38 95 ILE A CA 1
ATOM 737 C C . ILE A 1 95 ? -3.686 10.386 -13.294 1.00 94.38 95 ILE A C 1
ATOM 739 O O . ILE A 1 95 ? -3.313 11.325 -12.588 1.00 94.38 95 ILE A O 1
ATOM 743 N N . ILE A 1 96 ? -3.155 9.168 -13.178 1.00 95.25 96 ILE A N 1
ATOM 744 C CA . ILE A 1 96 ? -2.025 8.861 -12.304 1.00 95.25 96 ILE A CA 1
ATOM 745 C C . ILE A 1 96 ? -0.726 9.360 -12.947 1.00 95.25 96 ILE A C 1
ATOM 747 O O . ILE A 1 96 ? -0.259 8.825 -13.949 1.00 95.25 96 ILE A O 1
ATOM 751 N N . ASN A 1 97 ? -0.109 10.364 -12.324 1.00 95.25 97 ASN A N 1
ATOM 752 C CA . ASN A 1 97 ? 1.148 10.941 -12.807 1.00 95.25 97 ASN A CA 1
ATOM 753 C C . ASN A 1 97 ? 2.374 10.062 -12.528 1.00 95.25 97 ASN A C 1
ATOM 755 O O . ASN A 1 97 ? 3.332 10.086 -13.294 1.00 95.25 97 ASN A O 1
ATOM 759 N N . ASP A 1 98 ? 2.362 9.319 -11.426 1.00 95.38 98 ASP A N 1
ATOM 760 C CA . ASP A 1 98 ? 3.482 8.499 -10.973 1.00 95.38 98 ASP A CA 1
ATOM 761 C C . ASP A 1 98 ? 2.962 7.096 -10.664 1.00 95.38 98 ASP A C 1
ATOM 763 O O . ASP A 1 98 ? 2.118 6.910 -9.781 1.00 95.38 98 ASP A O 1
ATOM 767 N N . SER A 1 99 ? 3.422 6.141 -11.468 1.00 95.69 99 SER A N 1
ATOM 768 C CA . SER A 1 99 ? 3.052 4.732 -11.387 1.00 95.69 99 SER A CA 1
ATOM 769 C C . SER A 1 99 ? 4.226 3.877 -10.909 1.00 95.69 99 SER A C 1
ATOM 771 O O . SER A 1 99 ? 4.301 2.697 -11.251 1.00 95.69 99 SER A O 1
ATOM 773 N N . HIS A 1 100 ? 5.158 4.436 -10.133 1.00 96.19 100 HIS A N 1
ATOM 774 C CA . HIS A 1 100 ? 6.084 3.625 -9.350 1.00 96.19 100 HIS A CA 1
ATOM 775 C C . HIS A 1 100 ? 5.322 2.786 -8.321 1.00 96.19 100 HIS A C 1
ATOM 777 O O . HIS A 1 100 ? 4.324 3.230 -7.739 1.00 96.19 100 HIS A O 1
ATOM 783 N N . ALA A 1 101 ? 5.781 1.552 -8.113 1.00 96.88 101 ALA A N 1
ATOM 784 C CA . ALA A 1 101 ? 5.112 0.579 -7.259 1.00 96.88 101 ALA A CA 1
ATOM 785 C C . ALA A 1 101 ? 4.853 1.128 -5.847 1.00 96.88 101 ALA A C 1
ATOM 787 O O . ALA A 1 101 ? 3.736 1.028 -5.340 1.00 96.88 101 ALA A O 1
ATOM 788 N N . GLU A 1 102 ? 5.846 1.755 -5.217 1.00 96.69 102 GLU A N 1
ATOM 789 C CA . GLU A 1 102 ? 5.748 2.326 -3.872 1.00 96.69 102 GLU A CA 1
ATOM 790 C C . GLU A 1 102 ? 4.742 3.484 -3.798 1.00 96.69 102 GLU A C 1
ATOM 792 O O . GLU A 1 102 ? 3.989 3.607 -2.825 1.00 96.69 102 GLU A O 1
ATOM 797 N N . VAL A 1 103 ? 4.649 4.287 -4.861 1.00 96.88 103 VAL A N 1
ATOM 798 C CA . VAL A 1 103 ? 3.706 5.406 -4.956 1.00 96.88 103 VAL A CA 1
ATOM 799 C C . VAL A 1 103 ? 2.279 4.888 -5.104 1.00 96.88 103 VAL A C 1
ATOM 801 O O . VAL A 1 103 ? 1.378 5.328 -4.379 1.00 96.88 103 VAL A O 1
ATOM 804 N N . LEU A 1 104 ? 2.067 3.916 -5.991 1.00 97.81 104 LEU A N 1
ATOM 805 C CA . LEU A 1 104 ? 0.774 3.259 -6.171 1.00 97.81 104 LEU A CA 1
ATOM 806 C C . LEU A 1 104 ? 0.337 2.506 -4.913 1.00 97.81 104 LEU A C 1
ATOM 808 O O . LEU A 1 104 ? -0.817 2.625 -4.502 1.00 97.81 104 LEU A O 1
ATOM 812 N N . SER A 1 105 ? 1.257 1.797 -4.258 1.00 98.19 105 SER A N 1
ATOM 813 C CA . SER A 1 105 ? 0.999 1.076 -3.010 1.00 98.19 105 SER A CA 1
ATOM 814 C C . SER A 1 105 ? 0.537 2.027 -1.902 1.00 98.19 105 SER A C 1
ATOM 816 O O . SER A 1 105 ? -0.435 1.734 -1.199 1.00 98.19 105 SER A O 1
ATOM 818 N N . ARG A 1 106 ? 1.137 3.224 -1.810 1.00 98.12 106 ARG A N 1
ATOM 819 C CA . ARG A 1 106 ? 0.683 4.290 -0.902 1.00 98.12 106 ARG A CA 1
ATOM 820 C C . ARG A 1 106 ? -0.715 4.807 -1.255 1.00 98.12 106 ARG A C 1
ATOM 822 O O . ARG A 1 106 ? -1.528 5.011 -0.355 1.00 98.12 106 ARG A O 1
ATOM 829 N N . ARG A 1 107 ? -1.027 5.014 -2.541 1.00 97.88 107 ARG A N 1
ATOM 830 C CA . ARG A 1 107 ? -2.375 5.438 -2.985 1.00 97.88 107 ARG A CA 1
ATOM 831 C C . ARG A 1 107 ? -3.429 4.378 -2.654 1.00 97.88 107 ARG A C 1
ATOM 833 O O . ARG A 1 107 ? -4.491 4.704 -2.128 1.00 97.88 107 ARG A O 1
ATOM 840 N N . ALA A 1 108 ? -3.121 3.106 -2.901 1.00 98.19 108 ALA A N 1
ATOM 841 C CA . ALA A 1 108 ? -3.979 1.986 -2.525 1.00 98.19 108 ALA A CA 1
ATOM 842 C C . ALA A 1 108 ? -4.167 1.905 -1.000 1.00 98.19 108 ALA A C 1
ATOM 844 O O . ALA A 1 108 ? -5.280 1.680 -0.527 1.00 98.19 108 ALA A O 1
ATOM 845 N N . PHE A 1 109 ? -3.119 2.183 -0.224 1.00 98.56 109 PHE A N 1
ATOM 846 C CA . PHE A 1 109 ? -3.211 2.251 1.232 1.00 98.56 109 PHE A CA 1
ATOM 847 C C . PHE A 1 109 ? -4.106 3.390 1.727 1.00 98.56 109 PHE A C 1
ATOM 849 O O . PHE A 1 109 ? -4.885 3.185 2.649 1.00 98.56 109 PHE A O 1
ATOM 856 N N . GLN A 1 110 ? -4.096 4.564 1.087 1.00 98.06 110 GLN A N 1
ATOM 857 C CA . GLN A 1 110 ? -5.061 5.624 1.417 1.00 98.06 110 GLN A CA 1
ATOM 858 C C . GLN A 1 110 ? -6.507 5.146 1.231 1.00 98.06 110 GLN A C 1
ATOM 860 O O . GLN A 1 110 ? -7.349 5.392 2.092 1.00 98.06 110 GLN A O 1
ATOM 865 N N . LYS A 1 111 ? -6.794 4.407 0.149 1.00 97.94 111 LYS A N 1
ATOM 866 C CA . LYS A 1 111 ? -8.114 3.791 -0.068 1.00 97.94 111 LYS A CA 1
ATOM 867 C C . LYS A 1 111 ? -8.466 2.788 1.037 1.00 97.94 111 LYS A C 1
ATOM 869 O O . LYS A 1 111 ? -9.605 2.797 1.499 1.00 97.94 111 LYS A O 1
ATOM 874 N N . TYR A 1 112 ? -7.507 1.972 1.480 1.00 98.25 112 TYR A N 1
ATOM 875 C CA . TYR A 1 112 ? -7.677 1.089 2.639 1.00 98.25 112 TYR A CA 1
ATOM 876 C C . TYR A 1 112 ? -8.034 1.888 3.904 1.00 98.25 112 TYR A C 1
ATOM 878 O O . TYR A 1 112 ? -9.045 1.595 4.532 1.00 98.25 112 TYR A O 1
ATOM 886 N N . ILE A 1 113 ? -7.305 2.966 4.215 1.00 97.81 113 ILE A N 1
ATOM 887 C CA . ILE A 1 113 ? -7.616 3.832 5.365 1.00 97.81 113 ILE A CA 1
ATOM 888 C C . ILE A 1 113 ? -9.040 4.398 5.277 1.00 97.81 113 ILE A C 1
ATOM 890 O O . ILE A 1 113 ? -9.777 4.321 6.254 1.00 97.81 113 ILE A O 1
ATOM 894 N N . TYR A 1 114 ? -9.474 4.907 4.120 1.00 97.81 114 TYR A N 1
ATOM 895 C CA . TYR A 1 114 ? -10.855 5.382 3.957 1.00 97.81 114 TYR A CA 1
ATOM 896 C C . TYR A 1 114 ? -11.898 4.277 4.158 1.00 97.81 114 TYR A C 1
ATOM 898 O O . TYR A 1 114 ? -12.961 4.539 4.723 1.00 97.81 114 TYR A O 1
ATOM 906 N N . SER A 1 115 ? -11.604 3.053 3.712 1.00 97.75 115 SER A N 1
ATOM 907 C CA . SER A 1 115 ? -12.462 1.891 3.957 1.00 97.75 115 SER A CA 1
ATOM 908 C C . SER A 1 115 ? -12.592 1.606 5.453 1.00 97.75 115 SER A C 1
ATOM 910 O O . SER A 1 115 ? -13.706 1.461 5.949 1.00 97.75 115 SER A O 1
ATOM 912 N N . GLU A 1 116 ? -11.476 1.615 6.181 1.00 97.31 116 GLU A N 1
ATOM 913 C CA . GLU A 1 116 ? -11.452 1.380 7.626 1.00 97.31 116 GLU A CA 1
ATOM 914 C C . GLU A 1 116 ? -12.181 2.481 8.407 1.00 97.31 116 GLU A C 1
ATOM 916 O O . GLU A 1 116 ? -12.912 2.192 9.355 1.00 97.31 116 GLU A O 1
ATOM 921 N N . LEU A 1 117 ? -12.037 3.746 8.002 1.00 96.75 117 LEU A N 1
ATOM 922 C CA . LEU A 1 117 ? -12.772 4.864 8.603 1.00 96.75 117 LEU A CA 1
ATOM 923 C C . LEU A 1 117 ? -14.283 4.730 8.383 1.00 96.75 117 LEU A C 1
ATOM 925 O O . LEU A 1 117 ? -15.058 4.942 9.316 1.00 96.75 117 LEU A O 1
ATOM 929 N N . ARG A 1 118 ? -14.706 4.339 7.173 1.00 96.94 118 ARG A N 1
ATOM 930 C CA . ARG A 1 118 ? -16.119 4.064 6.877 1.00 96.94 118 ARG A CA 1
ATOM 931 C C . ARG A 1 118 ? -16.638 2.903 7.722 1.00 96.94 118 ARG A C 1
ATOM 933 O O . ARG A 1 118 ? -17.678 3.047 8.355 1.00 96.94 118 ARG A O 1
ATOM 940 N N . ALA A 1 119 ? -15.893 1.801 7.792 1.00 96.75 119 ALA A N 1
ATOM 941 C CA . ALA A 1 119 ? -16.247 0.655 8.626 1.00 96.75 119 ALA A CA 1
ATOM 942 C C . ALA A 1 119 ? -16.420 1.057 10.103 1.00 96.75 119 ALA A C 1
ATOM 944 O O . ALA A 1 119 ? -17.401 0.666 10.726 1.00 96.75 119 ALA A O 1
ATOM 945 N N . CYS A 1 120 ? -15.537 1.915 10.631 1.00 95.56 120 CYS A N 1
ATOM 946 C CA . CYS A 1 120 ? -15.647 2.460 11.989 1.00 95.56 120 CYS A CA 1
ATOM 947 C C . CYS A 1 120 ? -16.958 3.238 12.200 1.00 95.56 120 CYS A C 1
ATOM 949 O O . CYS A 1 120 ? -17.637 3.045 13.205 1.00 95.56 120 CYS A O 1
ATOM 951 N N . MET A 1 121 ? -17.336 4.098 11.247 1.00 94.44 121 MET A N 1
ATOM 952 C CA . MET A 1 121 ? -18.586 4.872 11.310 1.00 94.44 121 MET A CA 1
ATOM 953 C C . MET A 1 121 ? -19.836 3.988 11.234 1.00 94.44 121 MET A C 1
ATOM 955 O O . MET A 1 121 ? -20.844 4.286 11.869 1.00 94.44 121 MET A O 1
ATOM 959 N N . GLU A 1 122 ? -19.760 2.891 10.484 1.00 95.88 122 GLU A N 1
ATOM 960 C CA . GLU A 1 122 ? -20.837 1.909 10.322 1.00 95.88 122 GLU A CA 1
ATOM 961 C C . GLU A 1 122 ? -20.896 0.882 11.471 1.00 95.88 122 GLU A C 1
ATOM 963 O O . GLU A 1 122 ? -21.677 -0.063 11.400 1.00 95.88 122 GLU A O 1
ATOM 968 N N . ASN A 1 123 ? -20.087 1.050 12.526 1.00 92.06 123 ASN A N 1
ATOM 969 C CA . ASN A 1 123 ? -19.925 0.100 13.638 1.00 92.06 123 ASN A CA 1
ATOM 970 C C . ASN A 1 123 ? -19.541 -1.324 13.182 1.00 92.06 123 ASN A C 1
ATOM 972 O O . ASN A 1 123 ? -19.911 -2.313 13.813 1.00 92.06 123 ASN A O 1
ATOM 976 N N . LYS A 1 124 ? -18.789 -1.431 12.082 1.00 93.69 124 LYS A N 1
ATOM 977 C CA . LYS A 1 124 ? -18.167 -2.675 11.609 1.00 93.69 124 LYS A CA 1
ATOM 978 C C . LYS A 1 124 ? -16.761 -2.822 12.195 1.00 93.69 124 LYS A C 1
ATOM 980 O O . LYS A 1 124 ? -16.208 -1.888 12.777 1.00 93.69 124 LYS A O 1
ATOM 985 N N . ASN A 1 125 ? -16.163 -3.998 12.007 1.00 89.81 125 ASN A N 1
ATOM 986 C CA . ASN A 1 125 ? -14.776 -4.245 12.394 1.00 89.81 125 ASN A CA 1
ATOM 987 C C . ASN A 1 125 ? -13.838 -3.258 11.672 1.00 89.81 125 ASN A C 1
ATOM 989 O O . ASN A 1 125 ? -13.876 -3.158 10.447 1.00 89.81 125 ASN A O 1
ATOM 993 N N . SER A 1 126 ? -13.043 -2.507 12.437 1.00 93.88 126 SER A N 1
ATOM 994 C CA . SER A 1 126 ? -12.160 -1.453 11.936 1.00 93.88 126 SER A CA 1
ATOM 995 C C . SER A 1 126 ? -10.923 -1.315 12.816 1.00 93.88 126 SER A C 1
ATOM 997 O O . SER A 1 126 ? -10.983 -1.470 14.039 1.00 93.88 126 SER A O 1
ATOM 999 N N . ILE A 1 127 ? -9.798 -0.940 12.209 1.00 94.19 127 ILE A N 1
ATOM 1000 C CA . ILE A 1 127 ? -8.577 -0.549 12.925 1.00 94.19 127 ILE A CA 1
ATOM 1001 C C . ILE A 1 127 ? -8.658 0.834 13.578 1.00 94.19 127 ILE A C 1
ATOM 1003 O O . ILE A 1 127 ? -7.677 1.268 14.182 1.00 94.19 127 ILE A O 1
ATOM 1007 N N . PHE A 1 128 ? -9.769 1.557 13.440 1.00 95.19 128 PHE A N 1
ATOM 1008 C CA . PHE A 1 128 ? -9.956 2.878 14.029 1.00 95.19 128 PHE A CA 1
ATOM 1009 C C . PHE A 1 128 ? -11.028 2.880 15.116 1.00 95.19 128 PHE A C 1
ATOM 1011 O O . PHE A 1 128 ? -12.022 2.163 15.062 1.00 95.19 128 PHE A O 1
ATOM 1018 N N . GLN A 1 129 ? -10.844 3.779 16.077 1.00 93.06 129 GLN A N 1
ATOM 1019 C CA . GLN A 1 129 ? -11.861 4.199 17.025 1.00 93.06 129 GLN A CA 1
ATOM 1020 C C . GLN A 1 129 ? -12.198 5.670 16.783 1.00 93.06 129 GLN A C 1
ATOM 1022 O O . GLN A 1 129 ? -11.303 6.515 16.669 1.00 93.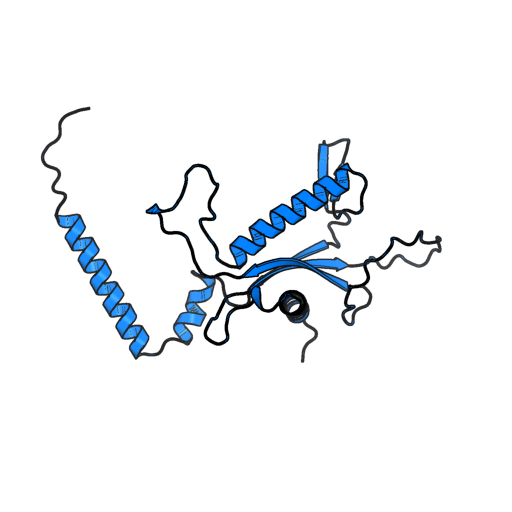06 129 GLN A O 1
ATOM 1027 N N . TYR A 1 130 ? -13.490 5.984 16.753 1.00 94.25 130 TYR A N 1
ATOM 1028 C CA . TYR A 1 130 ? -13.972 7.356 16.684 1.00 94.25 130 TYR A CA 1
ATOM 1029 C C . TYR A 1 130 ? -14.201 7.938 18.079 1.00 94.25 130 TYR A C 1
ATOM 1031 O O . TYR A 1 130 ? -14.959 7.398 18.887 1.00 94.25 130 TYR A O 1
ATOM 1039 N N . ASN A 1 131 ? -13.563 9.070 18.367 1.00 92.75 131 ASN A N 1
ATOM 1040 C CA . ASN A 1 131 ? -13.782 9.804 19.602 1.00 92.75 131 ASN A CA 1
ATOM 1041 C C . ASN A 1 131 ? -14.871 10.863 19.392 1.00 92.75 131 ASN A C 1
ATOM 1043 O O . ASN A 1 131 ? -14.611 11.935 18.848 1.00 92.75 131 ASN A O 1
ATOM 1047 N N . LYS A 1 132 ? -16.078 10.580 19.894 1.00 92.12 132 LYS A N 1
ATOM 1048 C CA . LYS A 1 132 ? -17.234 11.489 19.802 1.00 92.12 132 LYS A CA 1
ATOM 1049 C C . LYS A 1 132 ? -17.008 12.846 20.481 1.00 92.12 132 LYS A C 1
ATOM 1051 O O . LYS A 1 132 ? -17.604 13.823 20.054 1.00 92.12 132 LYS A O 1
ATOM 1056 N N . LYS A 1 133 ? -16.157 12.922 21.514 1.00 94.62 133 LYS A N 1
ATOM 1057 C CA . LYS A 1 133 ? -15.871 14.181 22.227 1.00 94.62 133 LYS A CA 1
ATOM 1058 C C . LYS A 1 133 ? -14.964 15.105 21.418 1.00 94.62 133 LYS A C 1
ATOM 1060 O O . LYS A 1 133 ? -15.127 16.314 21.476 1.00 94.62 133 LYS A O 1
ATOM 1065 N N . THR A 1 134 ? -13.990 14.547 20.697 1.00 95.12 134 THR A N 1
ATOM 1066 C CA . THR A 1 134 ? -13.013 15.339 19.930 1.00 95.12 134 THR A CA 1
ATOM 1067 C C . THR A 1 134 ? -13.323 15.420 18.438 1.00 95.12 13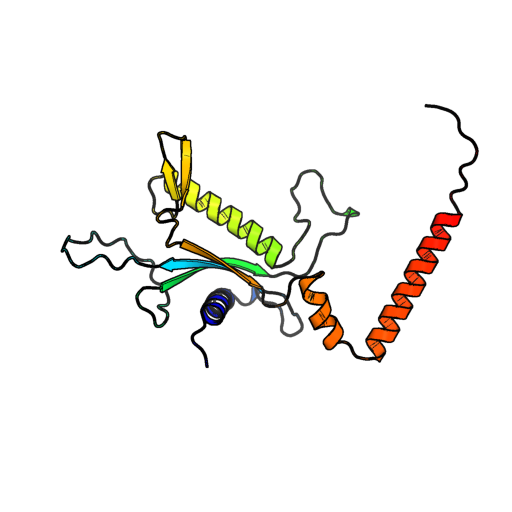4 THR A C 1
ATOM 1069 O O . THR A 1 134 ? -12.677 16.198 17.741 1.00 95.12 134 THR A O 1
ATOM 1072 N N . GLY A 1 135 ? -14.254 14.605 17.935 1.00 94.00 135 GLY A N 1
ATOM 1073 C CA . GLY A 1 135 ? -14.570 14.504 16.509 1.00 94.00 135 GLY A CA 1
ATOM 1074 C C . GLY A 1 135 ? -13.448 13.880 15.672 1.00 94.00 135 GLY A C 1
ATOM 1075 O O . GLY A 1 135 ? -13.378 14.109 14.468 1.00 94.00 135 GLY A O 1
ATOM 1076 N N . LYS A 1 136 ? -12.523 13.134 16.294 1.00 94.50 136 LYS A N 1
ATOM 1077 C CA . LYS A 1 136 ? -11.319 12.598 15.634 1.00 94.50 136 LYS A CA 1
ATOM 1078 C C . LYS A 1 136 ? -11.264 11.078 15.685 1.00 94.50 136 LYS A C 1
ATOM 1080 O O . LYS A 1 136 ? -11.676 10.457 16.665 1.00 94.50 136 LYS A O 1
ATOM 1085 N N . PHE A 1 137 ? -10.665 10.494 14.652 1.00 94.12 137 PHE A N 1
ATOM 1086 C CA . PHE A 1 137 ? -10.297 9.083 14.625 1.00 94.12 137 PHE A CA 1
ATOM 1087 C C . PHE A 1 137 ? -8.920 8.861 15.245 1.00 94.12 137 PHE A C 1
ATOM 1089 O O . PHE A 1 137 ? -8.025 9.703 15.146 1.00 94.12 137 PHE A O 1
ATOM 1096 N N . ARG A 1 138 ? -8.740 7.694 15.857 1.00 92.44 138 ARG A N 1
ATOM 1097 C CA . ARG A 1 138 ? -7.453 7.201 16.350 1.00 92.44 138 ARG A CA 1
ATOM 1098 C C . ARG A 1 138 ? -7.318 5.729 15.991 1.00 92.44 138 ARG A C 1
ATOM 1100 O O . ARG A 1 138 ? -8.312 5.013 16.019 1.00 92.44 138 ARG A O 1
ATOM 1107 N N . LEU A 1 139 ? -6.104 5.277 15.685 1.00 91.44 139 LEU A N 1
ATOM 1108 C CA . LEU A 1 139 ? -5.834 3.847 15.548 1.00 91.44 139 LEU A CA 1
ATOM 1109 C C . LEU A 1 139 ? -6.176 3.119 16.853 1.00 91.44 139 LEU A C 1
ATOM 1111 O O . LEU A 1 139 ? -5.695 3.485 17.931 1.00 91.44 139 LEU A O 1
ATOM 1115 N N . LEU A 1 140 ? -7.009 2.090 16.740 1.00 82.44 140 LEU A N 1
ATOM 1116 C CA . LEU A 1 140 ? -7.330 1.173 17.817 1.00 82.44 140 LEU A CA 1
ATOM 1117 C C . LEU A 1 140 ? -6.037 0.499 18.272 1.00 82.44 140 LEU A C 1
ATOM 1119 O O . LEU A 1 140 ? -5.263 0.016 17.449 1.00 82.44 140 LEU A O 1
ATOM 1123 N N . ASN A 1 141 ? -5.790 0.477 19.583 1.00 72.94 141 ASN A N 1
ATOM 1124 C CA . ASN A 1 141 ? -4.574 -0.103 20.150 1.00 72.94 141 ASN A CA 1
ATOM 1125 C C . ASN A 1 141 ? -3.304 0.401 19.442 1.00 72.94 141 ASN A C 1
ATOM 1127 O O . ASN A 1 141 ? -2.480 -0.397 19.001 1.00 72.94 141 ASN A O 1
ATOM 1131 N N . SER A 1 142 ? -3.139 1.723 19.323 1.00 66.81 142 SER A N 1
ATOM 1132 C CA . SER A 1 142 ? -2.043 2.366 18.578 1.00 66.81 142 SER A CA 1
ATOM 1133 C C . SER A 1 142 ? -0.626 1.921 18.972 1.00 66.81 142 SER A C 1
ATOM 1135 O O . SER A 1 142 ? 0.308 2.142 18.213 1.00 66.81 142 SER A O 1
ATOM 1137 N N . SER A 1 143 ? -0.442 1.291 20.137 1.00 69.94 143 SER A N 1
ATOM 1138 C CA . SER A 1 143 ? 0.824 0.670 20.551 1.00 69.94 143 SER A CA 1
ATOM 1139 C C . SER A 1 143 ? 1.094 -0.707 19.920 1.00 69.94 143 SER A C 1
ATOM 1141 O O . SER A 1 143 ? 2.211 -1.210 20.008 1.00 69.94 143 SER A O 1
ATOM 1143 N N . THR A 1 144 ? 0.091 -1.319 19.288 1.00 80.12 144 THR A N 1
ATOM 1144 C CA . THR A 1 144 ? 0.122 -2.697 18.764 1.00 80.12 144 THR A CA 1
ATOM 1145 C C . THR A 1 144 ? 0.037 -2.785 17.245 1.00 80.12 144 THR A C 1
ATOM 1147 O O . THR A 1 144 ? 0.396 -3.825 16.699 1.00 80.12 144 THR A O 1
ATOM 1150 N N . ILE A 1 145 ? -0.418 -1.721 16.570 1.00 91.06 145 ILE A N 1
ATOM 1151 C CA . ILE A 1 145 ? -0.529 -1.674 15.109 1.00 91.06 145 ILE A CA 1
ATOM 1152 C C . ILE A 1 145 ? 0.640 -0.883 14.528 1.00 91.06 145 ILE A C 1
ATOM 1154 O O . ILE A 1 145 ? 0.859 0.272 14.893 1.00 91.06 145 ILE A O 1
ATOM 1158 N N . LYS A 1 146 ? 1.364 -1.494 13.590 1.00 92.75 146 LYS A N 1
ATOM 1159 C CA . LYS A 1 146 ? 2.412 -0.842 12.792 1.00 92.75 146 LYS A CA 1
ATOM 1160 C C . LYS A 1 146 ? 2.170 -1.109 11.314 1.00 92.75 146 LYS A C 1
ATOM 1162 O O . LYS A 1 146 ? 1.604 -2.135 10.955 1.00 92.75 146 LYS A O 1
ATOM 1167 N N . PHE A 1 147 ? 2.616 -0.197 10.460 1.00 96.00 147 PHE A N 1
ATOM 1168 C CA . PHE A 1 147 ? 2.589 -0.383 9.013 1.00 96.00 147 PHE A CA 1
ATOM 1169 C C . PHE A 1 147 ? 4.009 -0.392 8.474 1.00 96.00 147 PHE A C 1
ATOM 1171 O O . PHE A 1 147 ? 4.813 0.473 8.820 1.00 96.00 147 PHE A O 1
ATOM 1178 N N . HIS A 1 148 ? 4.292 -1.359 7.613 1.00 97.12 148 HIS A N 1
ATOM 1179 C CA . HIS A 1 148 ? 5.608 -1.586 7.037 1.00 97.12 148 HIS A CA 1
ATOM 1180 C C . HIS A 1 148 ? 5.524 -1.479 5.528 1.00 97.12 148 HIS A C 1
ATOM 1182 O O . HIS A 1 148 ? 4.747 -2.201 4.907 1.00 97.12 148 HIS A O 1
ATOM 1188 N N . LEU A 1 149 ? 6.323 -0.595 4.938 1.00 97.81 149 LEU A N 1
ATOM 1189 C CA . LEU A 1 149 ? 6.485 -0.537 3.493 1.00 97.81 149 LEU A CA 1
ATOM 1190 C C . LEU A 1 149 ? 7.543 -1.556 3.065 1.00 97.81 149 LEU A C 1
ATOM 1192 O O . LEU A 1 149 ? 8.670 -1.539 3.553 1.00 97.81 149 LEU A O 1
ATOM 1196 N N . TYR A 1 150 ? 7.173 -2.404 2.118 1.00 97.38 150 TYR A N 1
ATOM 1197 C CA . TYR A 1 150 ? 8.077 -3.267 1.375 1.00 97.38 150 TYR A CA 1
ATOM 1198 C C . TYR A 1 150 ? 8.175 -2.778 -0.066 1.00 97.38 150 TYR A C 1
ATOM 1200 O O . TYR A 1 150 ? 7.150 -2.463 -0.675 1.00 97.38 150 TYR A O 1
ATOM 1208 N N . VAL A 1 151 ? 9.391 -2.763 -0.610 1.00 96.31 151 VAL A N 1
ATOM 1209 C CA . VAL A 1 151 ? 9.677 -2.535 -2.030 1.00 96.31 151 VAL A CA 1
ATOM 1210 C C . VAL A 1 151 ? 10.723 -3.564 -2.456 1.00 96.31 151 VAL A C 1
ATOM 1212 O O . VAL A 1 151 ? 11.714 -3.759 -1.754 1.00 96.31 151 VAL A O 1
ATOM 1215 N N . SER A 1 152 ? 10.501 -4.250 -3.578 1.00 93.75 152 SER A N 1
ATOM 1216 C CA . SER A 1 152 ? 11.379 -5.330 -4.052 1.00 93.75 152 SER A CA 1
ATOM 1217 C C . SER A 1 152 ? 12.747 -4.845 -4.542 1.00 93.75 152 SER A C 1
ATOM 1219 O O . SER A 1 152 ? 13.652 -5.653 -4.721 1.00 93.75 152 SER A O 1
ATOM 1221 N N . GLN A 1 153 ? 12.896 -3.538 -4.757 1.00 88.19 153 GLN A N 1
ATOM 1222 C CA . GLN A 1 153 ? 14.145 -2.864 -5.097 1.00 88.19 153 GLN A CA 1
ATOM 1223 C C . GLN A 1 153 ? 14.201 -1.515 -4.371 1.00 88.19 153 GLN A C 1
ATOM 1225 O O . GLN A 1 153 ? 13.163 -0.962 -4.009 1.00 88.19 153 GLN A O 1
ATOM 1230 N N . ALA A 1 154 ? 15.404 -0.977 -4.155 1.00 83.81 154 ALA A N 1
ATOM 1231 C CA . ALA A 1 154 ? 15.558 0.371 -3.621 1.00 83.81 154 ALA A CA 1
ATOM 1232 C C . ALA A 1 154 ? 14.797 1.393 -4.497 1.00 83.81 154 ALA A C 1
ATOM 1234 O O . ALA A 1 154 ? 14.890 1.313 -5.727 1.00 83.81 154 ALA A O 1
ATOM 1235 N N . PRO A 1 155 ? 14.049 2.337 -3.894 1.00 81.12 155 PRO A N 1
ATOM 1236 C CA . PRO A 1 155 ? 13.292 3.329 -4.647 1.00 81.12 155 PRO A CA 1
ATOM 1237 C C . PRO A 1 155 ? 14.230 4.225 -5.460 1.00 81.12 155 PRO A C 1
ATOM 1239 O O . PRO A 1 155 ? 15.372 4.481 -5.065 1.00 81.12 155 PRO A O 1
ATOM 1242 N N . CYS A 1 156 ? 13.745 4.705 -6.607 1.00 76.25 156 CYS A N 1
ATOM 1243 C CA . CYS A 1 156 ? 14.547 5.533 -7.502 1.00 76.25 156 CYS A CA 1
ATOM 1244 C C . CYS A 1 156 ? 14.949 6.864 -6.840 1.00 76.25 156 CYS A C 1
ATOM 1246 O O . CYS A 1 156 ? 14.200 7.426 -6.040 1.00 76.25 156 CYS A O 1
ATOM 1248 N N . GLY A 1 157 ? 16.113 7.395 -7.217 1.00 78.81 157 GLY A N 1
ATOM 1249 C CA . GLY A 1 157 ? 16.708 8.585 -6.600 1.00 78.81 157 GLY A CA 1
ATOM 1250 C C . GLY A 1 157 ? 17.815 8.205 -5.621 1.00 78.81 157 GLY A C 1
ATOM 1251 O O . GLY A 1 157 ? 18.454 7.163 -5.792 1.00 78.81 157 GLY A O 1
ATOM 1252 N N . ASP A 1 158 ? 18.037 9.034 -4.601 1.00 76.88 158 ASP A N 1
ATOM 1253 C CA . ASP A 1 158 ? 19.210 8.948 -3.718 1.00 76.88 158 ASP A CA 1
ATOM 1254 C C . ASP A 1 158 ? 19.393 7.570 -3.071 1.00 76.88 158 ASP A C 1
ATOM 1256 O O . ASP A 1 158 ? 20.513 7.066 -3.010 1.00 76.88 158 ASP A O 1
ATOM 1260 N N . ALA A 1 159 ? 18.298 6.905 -2.695 1.00 71.44 159 ALA A N 1
ATOM 1261 C CA . ALA A 1 159 ? 18.318 5.576 -2.079 1.00 71.44 159 ALA A CA 1
ATOM 1262 C C . ALA A 1 159 ? 18.904 4.469 -2.979 1.00 71.44 159 ALA A C 1
ATOM 1264 O O . ALA A 1 159 ? 19.352 3.441 -2.475 1.00 71.44 159 ALA A O 1
ATOM 1265 N N . SER A 1 160 ? 18.902 4.666 -4.300 1.00 74.62 160 SER A N 1
ATOM 1266 C CA . SER A 1 160 ? 19.416 3.699 -5.281 1.00 74.62 160 SER A CA 1
ATOM 1267 C C . SER A 1 160 ? 20.815 4.039 -5.802 1.00 74.62 160 SER A C 1
ATOM 1269 O O . SER A 1 160 ? 21.426 3.211 -6.471 1.00 74.62 160 SER A O 1
ATOM 1271 N N . THR A 1 161 ? 21.346 5.228 -5.496 1.00 73.56 161 THR A N 1
ATOM 1272 C CA . THR A 1 161 ? 22.581 5.750 -6.114 1.00 73.56 161 THR A CA 1
ATOM 1273 C C . THR A 1 161 ? 23.801 4.873 -5.854 1.00 73.56 161 THR A C 1
ATOM 1275 O O . THR A 1 161 ? 24.488 4.503 -6.802 1.00 73.56 161 THR A O 1
ATOM 1278 N N . VAL A 1 162 ? 24.033 4.489 -4.596 1.00 70.19 162 VAL A N 1
ATOM 1279 C CA . VAL A 1 162 ? 25.181 3.662 -4.198 1.00 70.19 162 VAL A CA 1
ATOM 1280 C C . VAL A 1 162 ? 25.087 2.272 -4.828 1.00 70.19 162 VAL A C 1
ATOM 1282 O O . VAL A 1 162 ? 25.986 1.870 -5.560 1.00 70.19 162 VAL A O 1
ATOM 1285 N N . SER A 1 163 ? 23.948 1.593 -4.668 1.00 67.94 163 SER A N 1
ATOM 1286 C CA . SER A 1 163 ? 23.736 0.251 -5.229 1.00 67.94 163 SER A CA 1
ATOM 1287 C C . SER A 1 163 ? 23.839 0.227 -6.758 1.00 67.94 163 SER A C 1
ATOM 1289 O O . SER A 1 163 ? 24.437 -0.686 -7.320 1.00 67.94 163 SER A O 1
ATOM 1291 N N . LEU A 1 164 ? 23.308 1.243 -7.447 1.00 68.44 164 LEU A N 1
ATOM 1292 C CA . LEU A 1 164 ? 23.443 1.354 -8.900 1.00 68.44 164 LEU A CA 1
ATOM 1293 C C . LEU A 1 164 ? 24.885 1.659 -9.317 1.00 68.44 164 LEU A C 1
ATOM 1295 O O . LEU A 1 164 ? 25.327 1.149 -10.341 1.00 68.44 164 LEU A O 1
ATOM 1299 N N . SER A 1 165 ? 25.624 2.463 -8.548 1.00 69.44 165 SER A N 1
ATOM 1300 C CA . SER A 1 165 ? 27.026 2.781 -8.854 1.00 69.44 165 SER A CA 1
ATOM 1301 C C . SER A 1 165 ? 27.959 1.578 -8.705 1.00 69.44 165 SER A C 1
ATOM 1303 O O . SER A 1 165 ? 28.893 1.432 -9.491 1.00 69.44 165 SER A O 1
ATOM 1305 N N . GLU A 1 166 ? 27.676 0.697 -7.743 1.00 72.69 166 GLU A N 1
ATOM 1306 C CA . GLU A 1 166 ? 28.435 -0.532 -7.494 1.00 72.69 166 GLU A CA 1
ATOM 1307 C C . GLU A 1 166 ? 28.186 -1.600 -8.569 1.00 72.69 166 GLU A C 1
ATOM 1309 O O . GLU A 1 166 ? 29.072 -2.400 -8.856 1.00 72.69 166 GLU A O 1
ATOM 1314 N N . LEU A 1 167 ? 26.999 -1.601 -9.188 1.00 76.00 167 LEU A N 1
ATOM 1315 C CA . LEU A 1 167 ? 26.612 -2.560 -10.230 1.00 76.00 167 LEU A CA 1
ATOM 1316 C C . LEU A 1 167 ? 27.005 -2.128 -11.651 1.00 76.00 167 LEU A C 1
ATOM 1318 O O . LEU A 1 167 ? 26.918 -2.939 -12.571 1.00 76.00 167 LEU A O 1
ATOM 1322 N N . GLN A 1 168 ? 27.410 -0.871 -11.852 1.00 76.56 168 GLN A N 1
ATOM 1323 C CA . GLN A 1 168 ? 27.782 -0.363 -13.172 1.00 76.56 168 GLN A CA 1
ATOM 1324 C C . GLN A 1 168 ? 29.154 -0.868 -13.613 1.00 76.56 168 GLN A C 1
ATOM 1326 O O . GLN A 1 168 ? 30.156 -0.707 -12.910 1.00 76.56 168 GLN A O 1
ATOM 1331 N N . THR A 1 169 ? 29.213 -1.379 -14.840 1.00 82.06 169 THR A N 1
ATOM 1332 C CA . THR A 1 169 ? 30.483 -1.667 -15.513 1.00 82.06 169 THR A CA 1
ATOM 1333 C C . THR A 1 169 ? 31.235 -0.373 -15.843 1.00 82.06 169 THR A C 1
ATOM 1335 O O . THR A 1 169 ? 30.643 0.694 -16.018 1.00 82.06 169 THR A O 1
ATOM 1338 N N . GLU A 1 170 ? 32.561 -0.452 -15.979 1.00 82.38 170 GLU A N 1
ATOM 1339 C CA . GLU A 1 170 ? 33.381 0.704 -16.378 1.00 82.38 170 GLU A CA 1
ATOM 1340 C C . GLU A 1 170 ? 32.981 1.273 -17.750 1.00 82.38 170 GLU A C 1
ATOM 1342 O O . GLU A 1 170 ? 33.086 2.476 -17.990 1.00 82.38 170 GLU A O 1
ATOM 1347 N N . GLU A 1 171 ? 32.469 0.429 -18.646 1.00 83.88 171 GLU A N 1
ATOM 1348 C CA . GLU A 1 171 ? 31.947 0.852 -19.944 1.00 83.88 171 GLU A CA 1
ATOM 1349 C C . GLU A 1 171 ? 30.649 1.663 -19.801 1.00 83.88 171 GLU A C 1
ATOM 1351 O O . GLU A 1 171 ? 30.535 2.761 -20.354 1.00 83.88 171 GLU A O 1
ATOM 1356 N N . GLU A 1 172 ? 29.697 1.190 -18.994 1.00 82.25 172 GLU A N 1
ATOM 1357 C CA . GLU A 1 172 ? 28.450 1.913 -18.715 1.00 82.25 172 GLU A CA 1
ATOM 1358 C C . GLU A 1 172 ? 28.704 3.253 -18.023 1.00 82.25 172 GLU A C 1
ATOM 1360 O O . GLU A 1 172 ? 28.054 4.247 -18.362 1.00 82.25 172 GLU A O 1
ATOM 1365 N N . LYS A 1 173 ? 29.677 3.311 -17.102 1.00 79.88 173 LYS A N 1
ATOM 1366 C CA . LYS A 1 173 ? 30.101 4.568 -16.466 1.00 79.88 173 LYS A CA 1
ATOM 1367 C C . LYS A 1 173 ? 30.572 5.575 -17.511 1.00 79.88 173 LYS A C 1
ATOM 1369 O O . LYS A 1 173 ? 30.048 6.689 -17.556 1.00 79.88 173 LYS A O 1
ATOM 1374 N N . ARG A 1 174 ? 31.470 5.168 -18.418 1.00 83.19 174 ARG A N 1
ATOM 1375 C CA . ARG A 1 174 ? 31.963 6.029 -19.512 1.00 83.19 174 ARG A CA 1
ATOM 1376 C C . ARG A 1 174 ? 30.835 6.508 -20.424 1.00 83.19 174 ARG A C 1
ATOM 1378 O O . ARG A 1 174 ? 30.788 7.687 -20.778 1.00 83.19 174 ARG A O 1
ATOM 1385 N N . ILE A 1 175 ? 29.902 5.624 -20.784 1.00 83.25 175 ILE A N 1
ATOM 1386 C CA . ILE A 1 175 ? 28.736 5.977 -21.610 1.00 83.25 175 ILE A CA 1
ATOM 1387 C C . ILE A 1 175 ? 27.852 7.007 -20.893 1.00 83.25 175 ILE A C 1
ATOM 1389 O O . ILE A 1 175 ? 27.434 7.995 -21.504 1.00 83.25 175 ILE A O 1
ATOM 1393 N N . ASN A 1 176 ? 27.565 6.798 -19.608 1.00 81.69 176 ASN A N 1
ATOM 1394 C CA . ASN A 1 176 ? 26.716 7.686 -18.815 1.00 81.69 176 ASN A CA 1
ATOM 1395 C C . ASN A 1 176 ? 27.362 9.061 -18.606 1.00 81.69 176 ASN A C 1
ATOM 1397 O O . ASN A 1 176 ? 26.688 10.084 -18.751 1.00 81.69 176 ASN A O 1
ATOM 1401 N N . GLU A 1 177 ? 28.668 9.105 -18.344 1.00 84.81 177 GLU A N 1
ATOM 1402 C CA . GLU A 1 177 ? 29.431 10.352 -18.262 1.00 84.81 177 GLU A CA 1
ATOM 1403 C C . GLU A 1 177 ? 29.423 11.116 -19.586 1.00 84.81 177 GLU A C 1
ATOM 1405 O O . GLU A 1 177 ? 29.186 12.326 -19.595 1.00 84.81 177 GLU A O 1
ATOM 1410 N N . ASN A 1 178 ? 29.613 10.421 -20.711 1.00 86.56 178 ASN A N 1
ATOM 1411 C CA . ASN A 1 178 ? 29.586 11.054 -22.026 1.00 86.56 178 ASN A CA 1
ATOM 1412 C C . ASN A 1 178 ? 28.194 11.626 -22.350 1.00 86.56 178 ASN A C 1
ATOM 1414 O O . ASN A 1 178 ? 28.066 12.782 -22.751 1.00 86.56 178 ASN A O 1
ATOM 1418 N N . LYS A 1 179 ? 27.121 10.871 -22.069 1.00 83.81 179 LYS A N 1
ATOM 1419 C CA . LYS A 1 179 ? 25.735 11.366 -22.196 1.00 83.81 179 LYS A CA 1
ATOM 1420 C C . LYS A 1 179 ? 25.487 12.604 -21.333 1.00 83.81 179 LYS A C 1
ATOM 1422 O O . LYS A 1 179 ? 24.840 13.545 -21.794 1.00 83.81 179 LYS A O 1
ATOM 1427 N N . LYS A 1 180 ? 26.011 12.622 -20.103 1.00 83.31 180 LYS A N 1
ATOM 1428 C CA . LYS A 1 180 ? 25.901 13.766 -19.187 1.00 83.31 180 LYS A CA 1
ATOM 1429 C C . LYS A 1 180 ? 26.627 14.999 -19.732 1.00 83.31 180 LYS A C 1
ATOM 1431 O O . LYS A 1 180 ? 26.063 16.091 -19.676 1.00 83.31 180 LYS A O 1
ATOM 1436 N N . ARG A 1 181 ? 27.830 14.834 -20.298 1.00 84.88 181 ARG A N 1
ATOM 1437 C CA . ARG A 1 181 ? 28.572 15.923 -20.963 1.00 84.88 181 ARG A CA 1
ATOM 1438 C C . ARG A 1 181 ? 27.776 16.504 -22.130 1.00 84.88 181 ARG A C 1
ATOM 1440 O O . ARG A 1 181 ? 27.478 17.694 -22.112 1.00 84.88 181 ARG A O 1
ATOM 1447 N N . ILE A 1 182 ? 27.315 15.652 -23.047 1.00 85.19 182 ILE A N 1
ATOM 1448 C CA . ILE A 1 182 ? 26.518 16.063 -24.216 1.00 85.19 182 ILE A CA 1
ATOM 1449 C C . ILE A 1 182 ? 25.233 16.795 -23.793 1.00 85.19 182 ILE A C 1
ATOM 1451 O O . ILE A 1 182 ? 24.846 17.790 -24.407 1.00 85.19 182 ILE A O 1
ATOM 1455 N N . PHE A 1 183 ? 24.548 16.322 -22.747 1.00 80.25 183 PHE A N 1
ATOM 1456 C CA . PHE A 1 183 ? 23.347 16.983 -22.232 1.00 80.25 183 PHE A CA 1
ATOM 1457 C C . PHE A 1 183 ? 23.649 18.385 -21.684 1.00 80.25 183 PHE A C 1
ATOM 1459 O O . PHE A 1 183 ? 22.935 19.336 -22.006 1.00 80.25 183 PHE A O 1
ATOM 1466 N N . ASN A 1 184 ? 24.719 18.529 -20.899 1.00 78.56 184 ASN A N 1
ATOM 1467 C CA . ASN A 1 184 ? 25.127 19.815 -20.333 1.00 78.56 184 ASN A CA 1
ATOM 1468 C C . ASN A 1 184 ? 25.569 20.809 -21.416 1.00 78.56 184 ASN A C 1
ATOM 1470 O O . ASN A 1 184 ? 25.203 21.982 -21.353 1.00 78.56 184 ASN A O 1
ATOM 1474 N N . GLU A 1 185 ? 26.295 20.344 -22.433 1.00 84.00 185 GLU A N 1
ATOM 1475 C CA . GLU A 1 185 ? 26.693 21.157 -23.589 1.00 84.00 185 GLU A CA 1
ATOM 1476 C C . GLU A 1 185 ? 25.472 21.654 -24.372 1.00 84.00 185 GLU A C 1
ATOM 1478 O O . GLU A 1 185 ? 25.383 22.840 -24.700 1.00 84.00 185 GLU A O 1
ATOM 1483 N N . LYS A 1 186 ? 24.473 20.786 -24.593 1.00 77.50 186 LYS A N 1
ATOM 1484 C CA . LYS A 1 186 ? 23.207 21.181 -25.229 1.00 77.50 186 LYS A CA 1
ATOM 1485 C C . LYS A 1 186 ? 22.469 22.247 -24.421 1.00 77.50 186 LYS A C 1
ATOM 1487 O O . LYS A 1 186 ? 22.055 23.242 -25.008 1.00 77.50 186 LYS A O 1
ATOM 1492 N N . GLN A 1 187 ? 22.378 22.101 -23.099 1.00 70.25 187 GLN A N 1
ATOM 1493 C CA . GLN A 1 187 ? 21.741 23.097 -22.223 1.00 70.25 1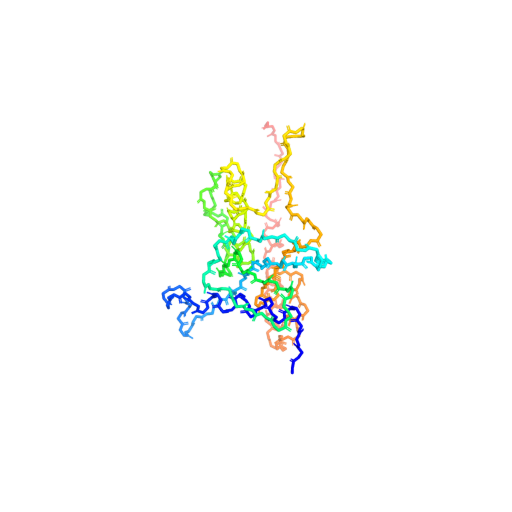87 GLN A CA 1
ATOM 1494 C C . GLN A 1 187 ? 22.471 24.452 -22.223 1.00 70.25 187 GLN A C 1
ATOM 1496 O O . GLN A 1 187 ? 21.842 25.512 -22.205 1.00 70.25 187 GLN A O 1
ATOM 1501 N N . GLN A 1 188 ? 23.806 24.443 -22.291 1.00 64.62 188 GLN A N 1
ATOM 1502 C CA . GLN A 1 188 ? 24.596 25.672 -22.413 1.00 64.62 188 GLN A CA 1
ATOM 1503 C C . GLN A 1 188 ? 24.434 26.333 -23.788 1.00 64.62 188 GLN A C 1
ATOM 1505 O O . GLN A 1 188 ? 24.445 27.560 -23.875 1.00 64.62 188 GLN A O 1
ATOM 1510 N N . SER A 1 189 ? 24.256 25.551 -24.856 1.00 58.34 189 SER A N 1
ATOM 1511 C CA . SER A 1 189 ? 24.015 26.084 -26.203 1.00 58.34 189 SER A CA 1
ATOM 1512 C C . SER A 1 189 ? 22.622 26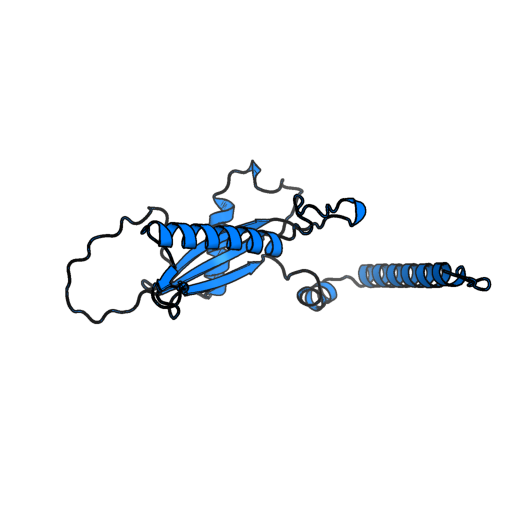.711 -26.356 1.00 58.34 189 SER A C 1
ATOM 1514 O O . SER A 1 189 ? 22.499 27.768 -26.969 1.00 58.34 189 SER A O 1
ATOM 1516 N N . THR A 1 190 ? 21.589 26.135 -25.731 1.00 54.44 190 THR A N 1
ATOM 1517 C CA . THR A 1 190 ? 20.214 26.663 -25.771 1.00 54.44 190 THR A CA 1
ATOM 1518 C C . THR A 1 190 ? 20.052 27.942 -24.952 1.00 54.44 190 THR A C 1
ATOM 1520 O O . THR A 1 190 ? 19.326 28.841 -25.366 1.00 54.44 190 THR A O 1
ATOM 1523 N N . ASN A 1 191 ? 20.780 28.083 -23.838 1.00 53.50 191 ASN A N 1
ATOM 1524 C CA . ASN A 1 191 ? 20.752 29.304 -23.023 1.00 53.50 191 ASN A CA 1
ATOM 1525 C C . ASN A 1 191 ? 21.501 30.492 -23.656 1.00 53.50 191 ASN A C 1
ATOM 1527 O O . ASN A 1 191 ? 21.270 31.630 -23.260 1.00 53.50 191 ASN A O 1
ATOM 1531 N N . LYS A 1 192 ? 22.369 30.267 -24.653 1.00 52.59 192 LYS A N 1
ATOM 1532 C CA . LYS A 1 192 ? 23.098 31.348 -25.346 1.00 52.59 192 LYS A CA 1
ATOM 1533 C C . LYS A 1 192 ? 22.262 32.105 -26.389 1.00 52.59 192 LYS A C 1
ATOM 1535 O O . LYS A 1 192 ? 22.727 33.131 -26.876 1.00 52.59 192 LYS A O 1
ATOM 1540 N N . HIS A 1 193 ? 21.055 31.637 -26.722 1.00 44.28 193 HIS A N 1
ATOM 1541 C CA . HIS A 1 193 ? 20.205 32.254 -27.752 1.00 44.28 193 HIS A CA 1
ATOM 1542 C C . HIS A 1 193 ? 19.103 33.184 -27.222 1.00 44.28 193 HIS A C 1
ATOM 1544 O O . HIS A 1 193 ? 18.395 33.787 -28.025 1.00 44.28 193 HIS A O 1
ATOM 1550 N N . ILE A 1 194 ? 18.981 33.362 -25.903 1.00 44.44 194 ILE A N 1
ATOM 1551 C CA . ILE A 1 194 ? 18.099 34.379 -25.315 1.00 44.44 194 ILE A CA 1
ATOM 1552 C C . ILE A 1 194 ? 18.956 35.612 -25.006 1.00 44.44 194 ILE A C 1
ATOM 1554 O O . ILE A 1 194 ? 19.319 35.874 -23.861 1.00 44.44 194 ILE A O 1
ATOM 1558 N N . LYS A 1 195 ? 19.335 36.357 -26.050 1.00 41.44 195 LYS A N 1
ATOM 1559 C CA . LYS A 1 195 ? 19.625 37.782 -25.867 1.00 41.44 195 LYS A CA 1
ATOM 1560 C C . LYS A 1 195 ? 18.270 38.455 -25.692 1.00 41.44 195 LYS A C 1
ATOM 1562 O O . LYS A 1 195 ? 17.446 38.410 -26.598 1.00 41.44 195 LYS A O 1
ATOM 1567 N N . LEU A 1 196 ? 18.032 38.990 -24.499 1.00 42.84 196 LEU A N 1
ATOM 1568 C CA . LEU A 1 196 ? 16.958 39.944 -24.260 1.00 42.84 196 LEU A CA 1
ATOM 1569 C C . LEU A 1 196 ? 17.269 41.158 -25.141 1.00 42.84 196 LEU A C 1
ATOM 1571 O O . LEU A 1 196 ? 18.166 41.929 -24.809 1.00 42.84 196 LEU A O 1
ATOM 1575 N N . GLU A 1 197 ? 16.616 41.260 -26.297 1.00 41.06 197 GLU A N 1
ATOM 1576 C CA . GLU A 1 197 ? 16.487 42.560 -26.944 1.00 41.06 197 GLU A CA 1
ATOM 1577 C C . GLU A 1 197 ? 15.554 43.421 -26.096 1.00 41.06 197 GLU A C 1
ATOM 1579 O O . GLU A 1 197 ? 14.607 42.931 -25.473 1.00 41.06 197 GLU A O 1
ATOM 1584 N N . ASP A 1 198 ? 15.952 44.683 -26.019 1.00 43.88 198 ASP A N 1
ATOM 1585 C CA . ASP A 1 198 ? 15.549 45.696 -25.065 1.00 43.88 198 ASP A CA 1
ATOM 1586 C C . ASP A 1 198 ? 14.041 45.781 -24.819 1.00 43.88 198 ASP A C 1
ATOM 1588 O O . ASP A 1 198 ? 13.205 45.650 -25.713 1.00 43.88 198 ASP A O 1
ATOM 1592 N N . GLY A 1 199 ? 13.709 45.988 -23.545 1.00 46.84 199 GLY A N 1
ATOM 1593 C CA . GLY A 1 199 ? 12.345 45.939 -23.058 1.00 46.84 199 GLY A CA 1
ATOM 1594 C C . GLY A 1 199 ? 11.422 47.016 -23.615 1.00 46.84 199 GLY A C 1
ATOM 1595 O O . GLY A 1 199 ? 11.858 48.038 -24.126 1.00 46.84 199 GLY A O 1
ATOM 1596 N N . ILE A 1 200 ? 10.127 46.769 -23.415 1.00 36.62 200 ILE A N 1
ATOM 1597 C CA . ILE A 1 200 ? 9.068 47.723 -23.064 1.00 36.62 200 ILE A CA 1
ATOM 1598 C C . ILE A 1 200 ? 7.807 46.896 -22.724 1.00 36.62 200 ILE A C 1
ATOM 1600 O O . ILE A 1 200 ? 7.439 46.013 -23.490 1.00 36.62 200 ILE A O 1
ATOM 1604 N N . LEU A 1 201 ? 7.237 47.194 -21.541 1.00 34.72 201 LEU A N 1
ATOM 1605 C CA . LEU A 1 201 ? 5.825 47.202 -21.071 1.00 34.72 201 LEU A CA 1
ATOM 1606 C C . LEU A 1 201 ? 4.824 46.192 -21.696 1.00 34.72 201 LEU A C 1
ATOM 1608 O O . LEU A 1 201 ? 4.720 46.093 -22.911 1.00 34.72 201 LEU A O 1
ATOM 1612 N N . TYR A 1 202 ? 3.966 45.468 -20.967 1.00 39.03 202 TYR A N 1
ATOM 1613 C CA . TYR A 1 202 ? 3.303 45.654 -19.664 1.00 39.03 202 TYR A CA 1
ATOM 1614 C C . TYR A 1 202 ? 3.180 44.317 -18.919 1.00 39.03 202 TYR A C 1
ATOM 1616 O O . TYR A 1 202 ? 3.080 43.274 -19.604 1.00 39.03 202 TYR A O 1
#

Secondary structure (DSSP, 8-state):
----HHHHHHHHHHHHHHTS-GGGS--TT----EEEEEEEEEPP---S-----------TT----SSTTEEEEEEEEEE-EEE--GGG--TTS-S-SEEEHHHHHHHHHHHHHHHHHHHHHTTSS-SEEEETTTTEEEETTTTTEEEEEEESSPPSSHHHHHHHHHH--HHHHHHHHHHHHHHHHHHHHHHTT---PPP---